Protein AF-A0A8C2Z4E6-F1 (afdb_monomer)

Nearest PDB structures (foldseek):
  3rk6-assembly2_B  TM=8.883E-01  e=1.376E-08  Homo sapiens
  4jhj-assembly1_A  TM=8.583E-01  e=1.567E-08  Danio rerio
  6d7m-assembly1_B  TM=3.482E-01  e=6.338E-01  Mus musculus
  4abn-assembly1_A  TM=2.194E-01  e=2.228E+00  Mus musculus

Structure (mmCIF, N/CA/C/O backbone):
data_AF-A0A8C2Z4E6-F1
#
_entry.id   AF-A0A8C2Z4E6-F1
#
loop_
_atom_site.group_PDB
_atom_site.id
_atom_site.type_symbol
_atom_site.label_atom_id
_atom_site.label_alt_id
_atom_site.label_comp_id
_atom_site.label_asym_id
_atom_site.label_entity_id
_atom_site.label_seq_id
_atom_site.pdbx_PDB_ins_code
_atom_site.Cartn_x
_atom_site.Cartn_y
_atom_site.Cartn_z
_atom_site.occupancy
_atom_site.B_iso_or_equiv
_atom_site.auth_seq_id
_atom_site.auth_comp_id
_atom_site.auth_asym_id
_atom_site.auth_atom_id
_atom_site.pdbx_PDB_model_num
ATOM 1 N N . MET A 1 1 ? -57.942 31.152 -37.840 1.00 36.56 1 MET A N 1
ATOM 2 C CA . MET A 1 1 ? -58.914 30.037 -37.775 1.00 36.56 1 MET A CA 1
ATOM 3 C C . MET A 1 1 ? -58.195 28.853 -37.148 1.00 36.56 1 MET A C 1
ATOM 5 O O . MET A 1 1 ? -57.302 28.307 -37.766 1.00 36.56 1 MET A O 1
ATOM 9 N N . CYS A 1 2 ? -58.279 28.730 -35.826 1.00 33.62 2 CYS A N 1
ATOM 10 C CA . CYS A 1 2 ? -59.222 27.863 -35.100 1.00 33.62 2 CYS A CA 1
ATOM 11 C C . CYS A 1 2 ? -58.630 26.475 -34.810 1.00 33.62 2 CYS A C 1
ATOM 13 O O . CYS A 1 2 ? -58.927 25.505 -35.492 1.00 33.62 2 CYS A O 1
ATOM 15 N N . THR A 1 3 ? -57.850 26.406 -33.731 1.00 35.03 3 THR A N 1
ATOM 16 C CA . THR A 1 3 ? -57.812 25.254 -32.824 1.00 35.03 3 THR A CA 1
ATOM 17 C C . THR A 1 3 ? -58.909 25.446 -31.760 1.00 35.03 3 THR A C 1
ATOM 19 O O . THR A 1 3 ? -59.106 26.556 -31.263 1.00 35.03 3 THR A O 1
ATOM 22 N N . LYS A 1 4 ? -59.668 24.393 -31.436 1.00 37.25 4 LYS A N 1
ATOM 23 C CA . LYS A 1 4 ? -60.640 24.323 -30.322 1.00 37.25 4 LYS A CA 1
ATOM 24 C C . LYS A 1 4 ? -60.628 22.883 -29.785 1.00 37.25 4 LYS A C 1
ATOM 26 O O . LYS A 1 4 ? -60.689 21.967 -30.594 1.00 37.25 4 LYS A O 1
ATOM 31 N N . LEU A 1 5 ? -60.281 22.701 -28.502 1.00 32.47 5 LEU A N 1
ATOM 32 C CA . LEU A 1 5 ? -61.173 22.460 -27.336 1.00 32.47 5 LEU A CA 1
ATOM 33 C C . LEU A 1 5 ? -61.658 20.993 -27.277 1.00 32.47 5 LEU A C 1
ATOM 35 O O . LEU A 1 5 ? -62.014 20.450 -28.308 1.00 32.47 5 LEU A O 1
ATOM 39 N N . ALA A 1 6 ? -61.736 20.284 -26.148 1.00 32.53 6 ALA A N 1
ATOM 40 C CA . ALA A 1 6 ? -61.879 20.625 -24.724 1.00 32.53 6 ALA A CA 1
ATOM 41 C C . ALA A 1 6 ? -61.397 19.401 -23.876 1.00 32.53 6 ALA A C 1
ATOM 43 O O . ALA A 1 6 ? -61.071 18.379 -24.470 1.00 32.53 6 ALA A O 1
ATOM 44 N N . SER A 1 7 ? -61.294 19.366 -22.540 1.00 30.12 7 SER A N 1
ATOM 45 C CA . SER A 1 7 ? -61.980 20.082 -21.447 1.00 30.12 7 SER A CA 1
ATOM 46 C C . SER A 1 7 ? -61.249 19.880 -20.093 1.00 30.12 7 SER A C 1
ATOM 48 O O . SER A 1 7 ? -60.717 18.804 -19.840 1.00 30.12 7 SER A O 1
ATOM 50 N N . GLN A 1 8 ? -61.275 20.919 -19.241 1.00 30.34 8 GLN A N 1
ATOM 51 C CA . GLN A 1 8 ? -60.812 21.030 -17.830 1.00 30.34 8 GLN A CA 1
ATOM 52 C C . GLN A 1 8 ? -61.823 20.396 -16.811 1.00 30.34 8 GLN A C 1
ATOM 54 O O . GLN A 1 8 ? -62.691 19.683 -17.322 1.00 30.34 8 GLN A O 1
ATOM 59 N N . PRO A 1 9 ? -61.887 20.679 -15.462 1.00 42.00 9 PRO A N 1
ATOM 60 C CA . PRO A 1 9 ? -61.134 21.582 -14.528 1.00 42.00 9 PRO A CA 1
ATOM 61 C C . PRO A 1 9 ? -60.808 20.949 -13.128 1.00 42.00 9 PRO A C 1
ATOM 63 O O . PRO A 1 9 ? -61.040 19.766 -12.939 1.00 42.00 9 PRO A O 1
ATOM 66 N N . THR A 1 10 ? -60.216 21.568 -12.086 1.00 30.73 10 THR A N 1
ATOM 67 C CA . THR A 1 10 ? -60.335 22.934 -11.527 1.00 30.73 10 THR A CA 1
ATOM 68 C C . THR A 1 10 ? -59.203 23.227 -10.516 1.00 30.73 10 THR A C 1
ATOM 70 O O . THR A 1 10 ? -58.772 22.346 -9.779 1.00 30.73 10 THR A O 1
ATOM 73 N N . VAL A 1 11 ? -58.765 24.487 -10.490 1.00 28.42 11 VAL A N 1
ATOM 74 C CA . VAL A 1 11 ? -57.811 25.161 -9.576 1.00 28.42 11 VAL A CA 1
ATOM 75 C C . VAL A 1 11 ? -58.514 25.575 -8.273 1.00 28.42 11 VAL A C 1
ATOM 77 O O . VAL A 1 11 ? -59.719 25.733 -8.341 1.00 28.42 11 VAL A O 1
ATOM 80 N N . TRP A 1 12 ? -57.800 25.795 -7.152 1.00 25.66 12 TRP A N 1
ATOM 81 C CA . TRP A 1 12 ? -57.884 27.009 -6.296 1.00 25.66 12 TRP A CA 1
ATOM 82 C C . TRP A 1 12 ? -56.725 27.044 -5.277 1.00 25.66 12 TRP A C 1
ATOM 8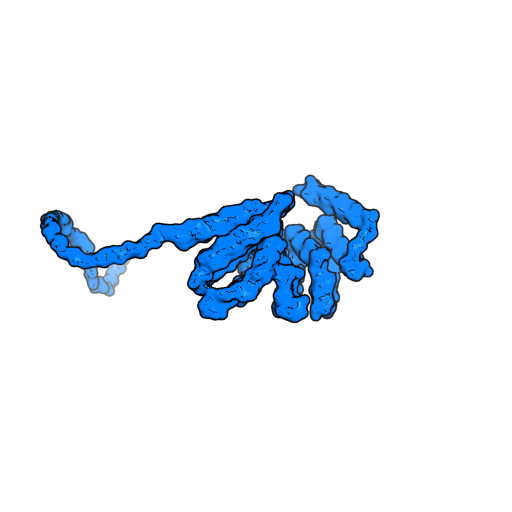4 O O . TRP A 1 12 ? -56.572 26.154 -4.447 1.00 25.66 12 TRP A O 1
ATOM 94 N N . LEU A 1 13 ? -55.916 28.101 -5.360 1.00 30.30 13 LEU A N 1
ATOM 95 C CA . LEU A 1 13 ? -54.947 28.558 -4.359 1.00 30.30 13 LEU A CA 1
ATOM 96 C C . LEU A 1 13 ? -55.399 29.945 -3.877 1.00 30.30 13 LEU A C 1
ATOM 98 O O . LEU A 1 13 ? -56.030 30.666 -4.651 1.00 30.30 13 LEU A O 1
ATOM 102 N N . LEU A 1 14 ? -54.945 30.313 -2.667 1.00 27.33 14 LEU A N 1
ATOM 103 C CA . LEU A 1 14 ? -55.102 31.595 -1.945 1.00 27.33 14 LEU A CA 1
ATOM 104 C C . LEU A 1 14 ? -56.440 31.713 -1.201 1.00 27.33 14 LEU A C 1
ATOM 106 O O . LEU A 1 14 ? -57.483 31.373 -1.735 1.00 27.33 14 LEU A O 1
ATOM 110 N N . SER A 1 15 ? -56.537 32.194 0.034 1.00 27.56 15 SER A N 1
ATOM 111 C CA . SER A 1 15 ? -55.653 32.894 0.981 1.00 27.56 15 SER A CA 1
ATOM 112 C C . SER A 1 15 ? -56.476 33.078 2.266 1.00 27.56 15 SER A C 1
ATOM 114 O O . SER A 1 15 ? -57.689 33.153 2.114 1.00 27.56 15 SER A O 1
ATOM 116 N N . THR A 1 16 ? -55.861 33.264 3.446 1.00 26.98 16 THR A N 1
ATOM 117 C CA . THR A 1 16 ? -56.187 34.365 4.399 1.00 26.98 16 THR A CA 1
ATOM 118 C C . THR A 1 16 ? -55.489 34.200 5.763 1.00 26.98 16 THR A C 1
ATOM 120 O O . THR A 1 16 ? -55.760 33.258 6.495 1.00 26.98 16 THR A O 1
ATOM 123 N N . SER A 1 17 ? -54.590 35.147 6.063 1.00 28.73 17 SER A N 1
ATOM 124 C CA . SER A 1 17 ? -54.465 35.962 7.298 1.00 28.73 17 SER A CA 1
ATOM 125 C C . SER A 1 17 ? -54.762 35.398 8.717 1.00 28.73 17 SER A C 1
ATOM 127 O O . SER A 1 17 ? -55.898 35.076 9.042 1.00 28.73 17 SER A O 1
ATOM 129 N N . LEU A 1 18 ? -53.715 35.465 9.571 1.00 32.25 18 LEU A N 1
ATOM 130 C CA . LEU A 1 18 ? -53.608 35.531 11.065 1.00 32.25 18 LEU A CA 1
ATOM 131 C C . LEU A 1 18 ? -54.576 36.536 11.775 1.00 32.25 18 LEU A C 1
ATOM 133 O O . LEU A 1 18 ? -55.145 37.327 11.019 1.00 32.25 18 LEU A O 1
ATOM 137 N N . PRO A 1 19 ? -54.689 36.695 13.145 1.00 37.28 19 PRO A N 1
ATOM 138 C CA . PRO A 1 19 ? -53.914 36.209 14.346 1.00 37.28 19 PRO A CA 1
ATOM 139 C C . PRO A 1 19 ? -54.831 35.838 15.602 1.00 37.28 19 PRO A C 1
ATOM 141 O O . PRO A 1 19 ? -55.990 35.518 15.366 1.00 37.28 19 PRO A O 1
ATOM 144 N N . PRO A 1 20 ? -54.480 36.001 16.922 1.00 49.62 20 PRO A N 1
ATOM 145 C CA . PRO A 1 20 ? -53.491 35.302 17.795 1.00 49.62 20 PRO A CA 1
ATOM 146 C C . PRO A 1 20 ? -53.990 34.872 19.235 1.00 49.62 20 PRO A C 1
ATOM 148 O O . PRO A 1 20 ? -55.123 35.154 19.608 1.00 49.62 20 PRO A O 1
ATOM 151 N N . LEU A 1 21 ? -53.060 34.338 20.074 1.00 31.83 21 LEU A N 1
ATOM 152 C CA . LEU A 1 21 ? -53.040 34.195 21.573 1.00 31.83 21 LEU A CA 1
ATOM 153 C C . LEU A 1 21 ? -53.958 33.093 22.189 1.00 31.83 21 LEU A C 1
ATOM 155 O O . LEU A 1 21 ? -55.061 32.893 21.720 1.00 31.83 21 LEU A O 1
ATOM 159 N N . THR A 1 22 ? -53.653 32.309 23.244 1.00 30.08 22 THR A N 1
ATOM 160 C CA . THR A 1 22 ? -52.682 32.351 24.364 1.00 30.08 22 THR A CA 1
ATOM 161 C C . THR A 1 22 ? -52.566 30.950 25.029 1.00 30.08 22 THR A C 1
ATOM 163 O O . THR A 1 22 ? -53.455 30.119 24.882 1.00 30.08 22 THR A O 1
ATOM 166 N N . ARG A 1 23 ? -51.477 30.731 25.786 1.00 35.84 23 ARG A N 1
ATOM 167 C CA . ARG A 1 23 ? -51.053 29.549 26.586 1.00 35.84 23 ARG A CA 1
ATOM 168 C C . ARG A 1 23 ? -52.117 28.823 27.434 1.00 35.84 23 ARG A C 1
ATOM 170 O O . ARG A 1 23 ? -52.877 29.498 28.110 1.00 35.84 23 ARG A O 1
ATOM 177 N N . TYR A 1 24 ? -51.923 27.507 27.624 1.00 28.67 24 TYR A N 1
ATOM 178 C CA . TYR A 1 24 ? -51.878 26.855 28.951 1.00 28.67 24 TYR A CA 1
ATOM 179 C C . TYR A 1 24 ? -50.853 25.700 28.960 1.00 28.67 24 TYR A C 1
ATOM 181 O O . TYR A 1 24 ? -50.877 24.831 28.097 1.00 28.67 24 TYR A O 1
ATOM 189 N N . HIS A 1 25 ? -49.938 25.733 29.935 1.00 38.06 25 HIS A N 1
ATOM 190 C CA . HIS A 1 25 ? -49.006 24.656 30.285 1.00 38.06 25 HIS A CA 1
ATOM 191 C C . HIS A 1 25 ? -49.702 23.636 31.199 1.00 38.06 25 HIS A C 1
ATOM 193 O O . HIS A 1 25 ? -50.359 24.049 32.156 1.00 38.06 25 HIS A O 1
ATOM 199 N N . HIS A 1 26 ? -49.437 22.345 31.004 1.00 28.56 26 HIS A N 1
ATOM 200 C CA . HIS A 1 26 ? -49.260 21.379 32.094 1.00 28.56 26 HIS A CA 1
ATOM 201 C C . HIS A 1 26 ? -48.142 20.418 31.690 1.00 28.56 26 HIS A C 1
ATOM 203 O O . HIS A 1 26 ? -48.086 19.982 30.543 1.00 28.56 26 HIS A O 1
ATOM 209 N N . GLY A 1 27 ? -47.182 20.248 32.596 1.00 37.09 27 GLY A N 1
ATOM 210 C CA . GLY A 1 27 ? -45.917 19.581 32.336 1.00 37.09 27 GLY A CA 1
ATOM 211 C C . GLY A 1 27 ? -45.994 18.070 32.478 1.00 37.09 27 GLY A C 1
ATOM 212 O O . GLY A 1 27 ? -46.777 17.558 33.268 1.00 37.09 27 GLY A O 1
ATOM 213 N N . GLU A 1 28 ? -45.103 17.410 31.755 1.00 29.36 28 GLU A N 1
ATOM 214 C CA . GLU A 1 28 ? -44.544 16.109 32.093 1.00 29.36 28 GLU A CA 1
ATOM 215 C C . GLU A 1 28 ? -43.122 16.063 31.521 1.00 29.36 28 GLU A C 1
ATOM 217 O O . GLU A 1 28 ? -42.779 16.785 30.582 1.00 29.36 28 GLU A O 1
ATOM 222 N N . GLU A 1 29 ? -42.271 15.334 32.221 1.00 32.09 29 GLU A N 1
ATOM 223 C CA . GLU A 1 29 ? -40.831 15.514 32.346 1.00 32.09 29 GLU A CA 1
ATOM 224 C C . GLU A 1 29 ? -40.062 15.417 31.021 1.00 32.09 29 GLU A C 1
ATOM 226 O O . GLU A 1 29 ? -40.133 14.433 30.289 1.00 32.09 29 GLU A O 1
ATOM 231 N N . ALA A 1 30 ? -39.258 16.445 30.738 1.00 30.78 30 ALA A N 1
ATOM 232 C CA . ALA A 1 30 ? -38.247 16.385 29.696 1.00 30.78 30 ALA A CA 1
ATOM 233 C C . ALA A 1 30 ? -37.101 15.481 30.169 1.00 30.78 30 ALA A C 1
ATOM 235 O O . ALA A 1 30 ? -36.281 15.888 30.997 1.00 30.78 30 ALA A O 1
ATOM 236 N N . LEU A 1 31 ? -37.020 14.271 29.614 1.00 35.88 31 LEU A N 1
ATOM 237 C CA . LEU A 1 31 ? -35.768 13.529 29.578 1.00 35.88 31 LEU A CA 1
ATOM 238 C C . LEU A 1 31 ? -34.826 14.305 28.646 1.00 35.88 31 LEU A C 1
ATOM 240 O O . LEU A 1 31 ? -34.945 14.258 27.423 1.00 35.88 31 LEU A O 1
ATOM 244 N N . VAL A 1 32 ? -33.944 15.109 29.234 1.00 38.78 32 VAL A N 1
ATOM 245 C CA . VAL A 1 32 ? -32.851 15.756 28.511 1.00 38.78 32 VAL A CA 1
ATOM 246 C C . VAL A 1 32 ? -31.845 14.661 28.165 1.00 38.78 32 VAL A C 1
ATOM 248 O O . VAL A 1 32 ? -30.975 14.338 28.971 1.00 38.78 32 VAL A O 1
ATOM 251 N N . GLU A 1 33 ? -31.957 14.067 26.979 1.00 40.28 33 GLU A N 1
ATOM 252 C CA . GLU A 1 33 ? -30.793 13.433 26.362 1.00 40.28 33 GLU A CA 1
ATOM 253 C C . GLU A 1 33 ? -29.779 14.541 26.086 1.00 40.28 33 GLU A C 1
ATOM 255 O O . GLU A 1 33 ? -30.045 15.469 25.323 1.00 40.28 33 GLU A O 1
ATOM 260 N N . ALA A 1 34 ? -28.640 14.491 26.775 1.00 35.66 34 ALA A 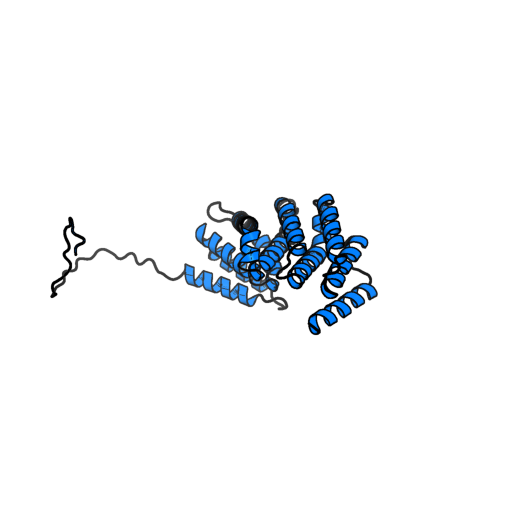N 1
ATOM 261 C CA . ALA A 1 34 ? -27.559 15.440 26.584 1.00 35.66 34 ALA A CA 1
ATOM 262 C C . ALA A 1 34 ? -26.980 15.279 25.163 1.00 35.66 34 ALA A C 1
ATOM 264 O O . ALA A 1 34 ? -26.344 14.259 24.883 1.00 35.66 34 ALA A O 1
ATOM 265 N N . PRO A 1 35 ? -27.123 16.268 24.264 1.00 43.75 35 PRO A N 1
ATOM 266 C CA . PRO A 1 35 ? -26.439 16.237 22.987 1.00 43.75 35 PRO A CA 1
ATOM 267 C C . PRO A 1 35 ? -25.024 16.768 23.232 1.00 43.75 35 PRO A C 1
ATOM 269 O O . PRO A 1 35 ? -24.840 17.965 23.451 1.00 43.75 35 PRO A O 1
ATOM 272 N N . GLY A 1 36 ? -24.006 15.903 23.262 1.00 51.28 36 GLY A N 1
ATOM 273 C CA . GLY A 1 36 ? -22.638 16.429 23.340 1.00 51.28 36 GLY A CA 1
ATOM 274 C C . GLY A 1 36 ? -21.487 15.456 23.548 1.00 51.28 36 GLY A C 1
ATOM 275 O O . GLY A 1 36 ? -20.392 15.763 23.097 1.00 51.28 36 GLY A O 1
ATOM 276 N N . SER A 1 37 ? -21.683 14.293 24.177 1.00 56.50 37 SER A N 1
ATOM 277 C CA . SER A 1 37 ? -20.524 13.453 24.544 1.00 56.50 37 SER A CA 1
ATOM 278 C C . SER A 1 37 ? -19.930 12.676 23.362 1.00 56.50 37 SER A C 1
ATOM 280 O O . SER A 1 37 ? -18.711 12.618 23.224 1.00 56.50 37 SER A O 1
ATOM 282 N N . GLY A 1 38 ? -20.772 12.097 22.496 1.00 58.97 38 GLY A N 1
ATOM 283 C CA . GLY A 1 38 ? -20.312 11.285 21.358 1.00 58.97 38 GLY A CA 1
ATOM 284 C C . GLY A 1 38 ? -19.604 12.104 20.273 1.00 58.97 38 GLY A C 1
ATOM 285 O O . GLY A 1 38 ? -18.526 11.729 19.822 1.00 58.97 38 GLY A O 1
ATOM 286 N N . SER A 1 39 ? -20.161 13.271 19.918 1.00 67.69 39 SER A N 1
ATOM 287 C CA . SER A 1 39 ? -19.566 14.174 18.917 1.00 67.69 39 SER A CA 1
ATOM 288 C C . SER A 1 39 ? -18.191 14.683 19.353 1.00 67.69 39 SER A C 1
ATOM 290 O O . SER A 1 39 ? -17.246 14.624 18.578 1.00 67.69 39 SER A O 1
ATOM 292 N N . GLN A 1 40 ? -18.050 15.101 20.618 1.00 78.38 40 GLN A N 1
ATOM 293 C CA . GLN A 1 40 ? -16.783 15.623 21.141 1.00 78.38 40 GLN A CA 1
ATOM 294 C C . GLN A 1 40 ? -15.671 14.568 21.176 1.00 78.38 40 GLN A C 1
ATOM 296 O O . GLN A 1 40 ? -14.501 14.907 21.023 1.00 78.38 40 GLN A O 1
ATOM 301 N N . SER A 1 41 ? -16.015 13.298 21.398 1.00 83.75 41 SER A N 1
ATOM 302 C CA . SER A 1 41 ? -15.035 12.210 21.417 1.00 83.75 41 SER A CA 1
ATOM 303 C C . SER A 1 41 ? -14.562 11.848 20.003 1.00 83.75 41 SER A C 1
ATOM 305 O O . SER A 1 41 ? -13.366 11.678 19.774 1.00 83.75 41 SER A O 1
ATOM 307 N N . MET A 1 42 ? -15.465 11.853 19.018 1.00 88.31 42 MET A N 1
ATOM 308 C CA . MET A 1 42 ? -15.085 11.677 17.613 1.00 88.31 42 MET A CA 1
ATOM 309 C C . MET A 1 42 ? -14.198 12.819 17.097 1.00 88.31 42 MET A C 1
ATOM 311 O O . MET A 1 42 ? -13.219 12.549 16.400 1.00 88.31 42 MET A O 1
ATOM 315 N N . ASP A 1 43 ? -14.473 14.066 17.489 1.00 88.69 43 ASP A N 1
ATOM 316 C CA . ASP A 1 43 ? -13.621 15.215 17.150 1.00 88.69 43 ASP A CA 1
ATOM 317 C C . ASP A 1 43 ? -12.196 15.037 17.709 1.00 88.69 43 ASP A C 1
ATOM 319 O O . ASP A 1 43 ? -11.210 15.221 16.994 1.00 88.69 43 ASP A O 1
ATOM 323 N N . ARG A 1 44 ? -12.068 14.558 18.957 1.00 89.88 44 ARG A N 1
ATOM 324 C CA . ARG A 1 44 ? -10.762 14.239 19.562 1.00 89.88 44 ARG A CA 1
ATOM 325 C C . AR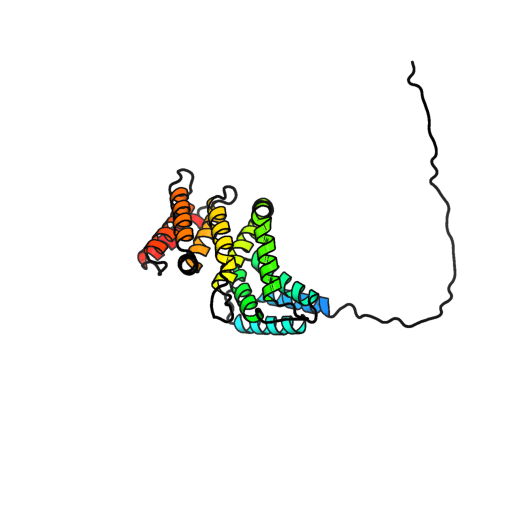G A 1 44 ? -10.009 13.153 18.804 1.00 89.88 44 ARG A C 1
ATOM 327 O O . ARG A 1 44 ? -8.795 13.258 18.644 1.00 89.88 44 ARG A O 1
ATOM 334 N N . LEU A 1 45 ? -10.699 12.114 18.334 1.00 90.94 45 LEU A N 1
ATOM 335 C CA . LEU A 1 45 ? -10.076 11.057 17.535 1.00 90.94 45 LEU A CA 1
ATOM 336 C C . LEU A 1 45 ? -9.518 11.606 16.221 1.00 90.94 45 LEU A C 1
ATOM 338 O O . LEU A 1 45 ? -8.400 11.258 15.839 1.00 90.94 45 LEU A O 1
ATOM 342 N N . VAL A 1 46 ? -10.256 12.495 15.554 1.00 90.44 46 VAL A N 1
ATOM 343 C CA . VAL A 1 46 ? -9.791 13.177 14.339 1.00 90.44 46 VAL A CA 1
ATOM 344 C C . VAL A 1 46 ? -8.556 14.033 14.630 1.00 90.44 46 VAL A C 1
ATOM 346 O O . VAL A 1 46 ? -7.571 13.958 13.891 1.00 90.44 46 VAL A O 1
ATOM 349 N N . ASP A 1 47 ? -8.559 14.792 15.724 1.00 89.75 47 ASP A N 1
ATOM 350 C CA . ASP A 1 47 ? -7.418 15.618 16.132 1.00 89.75 47 ASP A CA 1
ATOM 351 C C . ASP A 1 47 ? -6.169 14.775 16.422 1.00 89.75 47 ASP A C 1
ATOM 353 O O . ASP A 1 47 ? -5.068 15.095 15.960 1.00 89.75 47 ASP A O 1
ATOM 357 N N . LEU A 1 48 ? -6.337 13.651 17.125 1.00 89.94 48 LEU A N 1
ATOM 358 C CA . LEU A 1 48 ? -5.256 12.707 17.393 1.00 89.94 48 LEU A CA 1
ATOM 359 C C . LEU A 1 48 ? -4.684 12.135 16.090 1.00 89.94 48 LEU A C 1
ATOM 361 O O . LEU A 1 48 ? -3.462 12.141 15.925 1.00 89.94 48 LEU A O 1
ATOM 365 N N . LEU A 1 49 ? -5.532 11.723 15.138 1.00 88.38 49 LEU A N 1
ATOM 366 C CA . LEU A 1 49 ? -5.094 11.244 13.818 1.00 88.38 49 LEU A CA 1
ATOM 367 C C . LEU A 1 49 ? -4.305 12.310 13.054 1.00 88.38 49 LEU A C 1
ATOM 369 O O . LEU A 1 49 ? -3.237 12.020 12.516 1.00 88.38 49 LEU A O 1
ATOM 373 N N . ASN A 1 50 ? -4.782 13.554 13.050 1.00 87.31 50 ASN A N 1
ATOM 374 C CA . ASN A 1 50 ? -4.107 14.661 12.373 1.00 87.31 50 ASN A CA 1
ATOM 375 C C . ASN A 1 50 ? -2.755 15.016 13.011 1.00 87.31 50 ASN A C 1
ATOM 377 O O . ASN A 1 50 ? -1.856 15.501 12.321 1.00 87.31 50 ASN A O 1
ATOM 381 N N . SER A 1 51 ? -2.579 14.740 14.305 1.00 85.56 51 SER A N 1
ATOM 382 C CA . SER A 1 51 ? -1.314 14.963 15.012 1.00 85.56 51 SER A CA 1
ATOM 383 C C . SER A 1 51 ? -0.233 13.908 14.718 1.00 85.56 51 SER A C 1
ATOM 385 O O . SER A 1 51 ? 0.947 14.157 14.972 1.00 85.56 51 SER A O 1
ATOM 387 N N . MET A 1 52 ? -0.597 12.741 14.170 1.00 82.19 52 MET A N 1
ATOM 388 C CA . MET A 1 52 ? 0.290 11.577 13.984 1.00 82.19 52 MET A CA 1
ATOM 389 C C . MET A 1 52 ? 1.146 11.617 12.703 1.00 82.19 52 MET A C 1
ATOM 391 O O . MET A 1 52 ? 1.463 10.577 12.124 1.00 82.19 52 MET A O 1
ATOM 395 N N . ARG A 1 53 ? 1.552 12.802 12.234 1.00 69.75 53 ARG A N 1
ATOM 396 C CA . ARG A 1 53 ? 2.323 12.915 10.985 1.00 69.75 53 ARG A CA 1
ATOM 397 C C . ARG A 1 53 ? 3.705 12.253 11.103 1.00 69.75 53 ARG A C 1
ATOM 399 O O . ARG A 1 53 ? 4.438 12.470 12.068 1.00 69.75 53 ARG A O 1
ATOM 406 N N . SER A 1 54 ? 4.046 11.457 10.094 1.00 59.00 54 SER A N 1
ATOM 407 C CA . SER A 1 54 ? 5.241 10.614 9.992 1.00 59.00 54 SER A CA 1
ATOM 408 C C . SER A 1 54 ? 6.524 11.429 10.223 1.00 59.00 54 SER A C 1
ATOM 410 O O . SER A 1 54 ? 6.732 12.432 9.543 1.00 59.00 54 SER A O 1
ATOM 412 N N . ASN A 1 55 ? 7.366 10.979 11.170 1.00 53.34 55 ASN A N 1
ATOM 413 C CA . ASN A 1 55 ? 8.669 11.527 11.625 1.00 53.34 55 ASN A CA 1
ATOM 414 C C . ASN A 1 55 ? 8.712 12.219 13.005 1.00 53.34 55 ASN A C 1
ATOM 416 O O . ASN A 1 55 ? 9.739 12.808 13.349 1.00 53.34 55 ASN A O 1
ATOM 420 N N . SER A 1 56 ? 7.676 12.120 13.844 1.00 57.84 56 SER A N 1
ATOM 421 C CA . SER A 1 56 ? 7.770 12.580 15.238 1.00 57.84 56 SER A CA 1
ATOM 422 C C . SER A 1 56 ? 8.370 11.498 16.155 1.00 57.84 56 SER A C 1
ATOM 424 O O . SER A 1 56 ? 7.979 10.328 16.136 1.00 57.84 56 SER A O 1
ATOM 426 N N . SER A 1 57 ? 9.326 11.871 17.009 1.00 61.38 57 SER A N 1
ATOM 427 C CA . SER A 1 57 ? 9.723 11.054 18.161 1.00 61.38 57 SER A CA 1
ATOM 428 C C . SER A 1 57 ? 8.553 11.024 19.154 1.00 61.38 57 SER A C 1
ATOM 430 O O . SER A 1 57 ? 8.458 11.884 20.026 1.00 61.38 57 SER A O 1
ATOM 432 N N . GLY A 1 58 ? 7.605 10.105 18.962 1.00 75.50 58 GLY A N 1
ATOM 433 C CA . GLY A 1 58 ? 6.374 10.059 19.760 1.00 75.50 58 GLY A CA 1
ATOM 434 C C . GLY A 1 58 ? 5.198 9.294 19.152 1.00 75.50 58 GLY A C 1
ATOM 435 O O . GLY A 1 58 ? 4.210 9.099 19.855 1.00 75.50 58 GLY A O 1
ATOM 436 N N . VAL A 1 59 ? 5.298 8.819 17.903 1.00 77.50 59 VAL A N 1
ATOM 437 C CA . VAL A 1 59 ? 4.193 8.117 17.220 1.00 77.50 59 VAL A CA 1
ATOM 438 C C . VAL A 1 59 ? 3.625 6.960 18.051 1.00 77.50 59 VAL A C 1
ATOM 440 O O . VAL A 1 59 ? 2.413 6.862 18.176 1.00 77.50 59 VAL A O 1
ATOM 443 N N . GLU A 1 60 ? 4.449 6.130 18.702 1.00 82.44 60 GLU A N 1
ATOM 444 C CA . GLU A 1 60 ? 3.937 5.027 19.541 1.00 82.44 60 GLU A CA 1
ATOM 445 C C . GLU A 1 60 ? 3.080 5.501 20.724 1.00 82.44 60 GLU A C 1
ATOM 447 O O . GLU A 1 60 ? 2.074 4.870 21.048 1.00 82.44 60 GLU A O 1
ATOM 452 N N . GLN A 1 61 ? 3.432 6.633 21.339 1.00 85.81 61 GLN A N 1
ATOM 453 C CA . GLN A 1 61 ? 2.633 7.213 22.417 1.00 85.81 61 GLN A CA 1
ATOM 454 C C . GLN A 1 61 ? 1.317 7.782 21.876 1.00 85.81 61 GLN A C 1
ATOM 456 O O . GLN A 1 61 ? 0.271 7.575 22.483 1.00 85.81 61 GLN A O 1
ATOM 461 N N . GLN A 1 62 ? 1.352 8.453 20.720 1.00 86.81 62 GLN A N 1
ATOM 462 C CA . GLN A 1 62 ? 0.147 8.967 20.062 1.00 86.81 62 GLN A CA 1
ATOM 463 C C . GLN A 1 62 ? -0.792 7.829 19.636 1.00 86.81 62 GLN A C 1
ATOM 465 O O . GLN A 1 62 ? -2.001 7.933 19.831 1.00 86.81 62 GLN A O 1
ATOM 470 N N . LEU A 1 63 ? -0.239 6.716 19.136 1.00 86.38 63 LEU A N 1
ATOM 471 C CA . LEU A 1 63 ? -0.986 5.496 18.825 1.00 86.38 63 LEU A CA 1
ATOM 472 C C . LEU A 1 63 ? -1.671 4.939 20.077 1.00 86.38 63 LEU A C 1
ATOM 474 O O . LEU A 1 63 ? -2.847 4.596 20.020 1.00 86.38 63 LEU A O 1
ATOM 478 N N . ALA A 1 64 ? -0.956 4.856 21.203 1.00 89.25 64 ALA A N 1
ATOM 479 C CA . ALA A 1 64 ? -1.523 4.389 22.468 1.00 89.25 64 ALA A CA 1
ATOM 480 C C . ALA A 1 64 ? -2.684 5.277 22.935 1.00 89.25 64 ALA A C 1
ATOM 482 O O . ALA A 1 64 ? -3.759 4.763 23.232 1.00 89.25 64 ALA A O 1
ATOM 483 N N . THR A 1 65 ? -2.496 6.599 22.917 1.00 91.12 65 THR A N 1
ATOM 484 C CA . THR A 1 65 ? -3.537 7.565 23.293 1.00 91.12 65 THR A CA 1
ATOM 485 C C . THR A 1 65 ? -4.754 7.491 22.371 1.00 91.12 65 THR A C 1
ATOM 487 O O . THR A 1 65 ? -5.882 7.505 22.853 1.00 91.12 65 THR A O 1
ATOM 490 N N . PHE A 1 66 ? -4.550 7.363 21.057 1.00 91.62 66 PHE A N 1
ATOM 491 C CA . PHE A 1 66 ? -5.652 7.180 20.113 1.00 91.62 66 PHE A CA 1
ATOM 492 C C . PHE A 1 66 ? -6.430 5.891 20.388 1.00 91.62 66 PHE A C 1
ATOM 494 O O . PHE A 1 66 ? -7.655 5.916 20.398 1.00 91.62 66 PHE A O 1
ATOM 501 N N . MET A 1 67 ? -5.740 4.770 20.618 1.00 92.00 67 MET A N 1
ATOM 502 C CA . MET A 1 67 ? -6.403 3.494 20.896 1.00 92.00 67 MET A CA 1
ATOM 503 C C . MET A 1 67 ? -7.224 3.542 22.183 1.00 92.00 67 MET A C 1
ATOM 505 O O . MET A 1 67 ? -8.330 3.013 22.201 1.00 92.00 67 MET A O 1
ATOM 509 N N . GLU A 1 68 ? -6.701 4.170 23.236 1.00 92.12 68 GLU A N 1
ATOM 510 C CA . GLU A 1 68 ? -7.415 4.326 24.504 1.00 92.12 68 GLU A CA 1
ATOM 511 C C . GLU A 1 68 ? -8.694 5.153 24.325 1.00 92.12 68 GLU A C 1
ATOM 513 O O . GLU A 1 68 ? -9.770 4.689 24.706 1.00 92.12 68 GLU A O 1
ATOM 518 N N . GLU A 1 69 ? -8.605 6.321 23.675 1.00 92.56 69 GLU A N 1
ATOM 519 C CA . GLU A 1 69 ? -9.787 7.135 23.358 1.00 92.56 69 GLU A CA 1
ATOM 520 C C . GLU A 1 69 ? -10.767 6.325 22.498 1.00 92.56 69 GLU A C 1
ATOM 522 O O . GLU A 1 69 ? -11.925 6.193 22.870 1.00 92.56 69 GLU A O 1
ATOM 527 N N . ALA A 1 70 ? -10.302 5.677 21.424 1.00 91.25 70 ALA A N 1
ATOM 528 C CA . ALA A 1 70 ? -11.151 4.914 20.509 1.00 91.25 70 ALA A CA 1
ATOM 529 C C . ALA A 1 70 ? -11.901 3.770 21.207 1.00 91.25 70 ALA A C 1
ATOM 531 O O . ALA A 1 70 ? -13.069 3.519 20.910 1.00 91.25 70 ALA A O 1
ATOM 532 N N . GLN A 1 71 ? -11.244 3.083 22.143 1.00 91.88 71 GLN A N 1
ATOM 533 C CA . GLN A 1 71 ? -11.855 2.027 22.950 1.00 91.88 71 GLN A CA 1
ATOM 534 C C . GLN A 1 71 ? -12.866 2.578 23.960 1.00 91.88 71 GLN A C 1
ATOM 536 O O . GLN A 1 71 ? -13.865 1.915 24.228 1.00 91.88 71 GLN A O 1
ATOM 541 N N . CYS A 1 72 ? -12.642 3.781 24.495 1.00 90.38 72 CYS A N 1
ATOM 542 C CA . CYS A 1 72 ? -13.590 4.451 25.385 1.00 90.38 72 CYS A CA 1
ATOM 543 C C . CYS A 1 72 ? -14.819 4.985 24.632 1.00 90.38 72 CYS A C 1
ATOM 545 O O . CYS A 1 72 ? -15.926 4.941 25.167 1.00 90.38 72 CYS A O 1
ATOM 547 N N . SER A 1 73 ? -14.644 5.472 23.400 1.00 89.75 73 SER A N 1
ATOM 548 C CA . SER A 1 73 ? -15.728 6.014 22.567 1.00 89.75 73 SER A CA 1
ATOM 549 C C . SER A 1 73 ? -16.625 4.927 21.977 1.00 89.75 73 SER A C 1
ATOM 551 O O . SER A 1 73 ? -17.834 5.125 21.843 1.00 89.75 73 SER A O 1
ATOM 553 N N . ALA A 1 74 ? -16.041 3.788 21.592 1.00 92.06 74 ALA A N 1
ATOM 554 C CA . ALA A 1 74 ? -16.728 2.700 20.903 1.00 92.06 74 ALA A CA 1
ATOM 555 C C . ALA A 1 74 ? -17.564 1.853 21.878 1.00 92.06 74 ALA A C 1
ATOM 557 O O . ALA A 1 74 ? -17.172 0.767 22.300 1.00 92.06 74 ALA A O 1
ATOM 558 N N . THR A 1 75 ? -18.735 2.371 22.238 1.00 91.88 75 THR A N 1
ATOM 559 C CA . THR A 1 75 ? -19.676 1.745 23.185 1.00 91.88 75 THR A CA 1
ATOM 560 C C . THR A 1 75 ? -20.821 0.993 22.502 1.00 91.88 75 THR A C 1
ATOM 562 O O . THR A 1 75 ? -21.532 0.243 23.162 1.00 91.88 75 THR A O 1
ATOM 565 N N . SER A 1 76 ? -20.964 1.149 21.184 1.00 94.75 76 SER A N 1
ATOM 566 C CA . SER A 1 76 ? -21.948 0.479 20.328 1.00 94.75 76 SER A CA 1
ATOM 567 C C . SER A 1 76 ? -21.330 0.058 18.991 1.00 94.75 76 SER A C 1
ATOM 569 O O . SER A 1 76 ? -20.258 0.542 18.611 1.00 94.75 76 SER A O 1
ATOM 571 N N . GLU A 1 77 ? -22.014 -0.801 18.233 1.00 95.06 77 GLU A N 1
ATOM 572 C CA . GLU A 1 77 ? -21.604 -1.115 16.855 1.00 95.06 77 GLU A CA 1
ATOM 573 C C . GLU A 1 77 ? -21.477 0.143 15.976 1.00 95.06 77 GLU A C 1
ATOM 575 O O . GLU A 1 77 ? -20.522 0.270 15.208 1.00 95.06 77 GLU A O 1
ATOM 580 N N . GLU A 1 78 ? -22.402 1.097 16.113 1.00 95.00 78 GLU A N 1
ATOM 581 C CA . GLU A 1 78 ? -22.398 2.340 15.335 1.00 95.00 78 GLU A CA 1
ATOM 582 C C . GLU A 1 78 ? -21.154 3.188 15.621 1.00 95.00 78 GLU A C 1
ATOM 584 O O . GLU A 1 78 ? -20.469 3.627 14.696 1.00 95.00 78 GLU A O 1
ATOM 589 N N . THR A 1 79 ? -20.821 3.387 16.898 1.00 95.00 79 THR A N 1
ATOM 590 C CA . THR A 1 79 ? -19.641 4.172 17.290 1.00 95.00 79 THR A CA 1
ATOM 591 C C . THR A 1 79 ? -18.345 3.466 16.897 1.00 95.00 79 THR A C 1
ATOM 593 O O . THR A 1 79 ? -17.417 4.113 16.415 1.00 95.00 79 THR A O 1
ATOM 596 N N . LEU A 1 80 ? -18.289 2.131 16.976 1.00 96.50 80 LEU A N 1
ATOM 597 C CA . LEU A 1 80 ? -17.165 1.359 16.444 1.00 96.50 80 LEU A CA 1
ATOM 598 C C . LEU A 1 80 ? -17.015 1.540 14.922 1.00 96.50 80 LEU A C 1
ATOM 600 O O . LEU A 1 80 ? -15.901 1.724 14.429 1.00 96.50 80 LEU A O 1
ATOM 604 N N . ALA A 1 81 ? -18.120 1.520 14.174 1.00 96.62 81 ALA A N 1
ATOM 605 C CA . ALA A 1 81 ? -18.110 1.764 12.734 1.00 96.62 81 ALA A CA 1
ATOM 606 C C . ALA A 1 81 ? -17.649 3.187 12.390 1.00 96.62 81 ALA A C 1
ATOM 608 O O . ALA A 1 81 ? -16.901 3.360 11.427 1.00 96.62 81 ALA A O 1
ATOM 609 N N . GLN A 1 82 ? -18.021 4.188 13.192 1.00 96.12 82 GLN A N 1
ATOM 610 C CA . GLN A 1 82 ? -17.526 5.559 13.049 1.00 96.12 82 GLN A CA 1
ATOM 611 C C . GLN A 1 82 ? -16.012 5.639 13.275 1.00 96.12 82 GLN A C 1
ATOM 613 O O . GLN A 1 82 ? -15.313 6.220 12.449 1.00 96.12 82 GLN A O 1
ATOM 618 N N . VAL A 1 83 ? -15.478 5.002 14.324 1.00 96.12 83 VAL A N 1
ATOM 619 C CA . VAL A 1 83 ? -14.025 4.939 14.582 1.00 96.12 83 VAL A CA 1
ATOM 620 C C . VAL A 1 83 ? -13.277 4.325 13.396 1.00 96.12 83 VAL A C 1
ATOM 622 O O . VAL A 1 83 ? -12.320 4.917 12.892 1.00 96.12 83 VAL A O 1
ATOM 625 N N . VAL A 1 84 ? -13.723 3.156 12.921 1.00 97.75 84 VAL A N 1
ATOM 626 C CA . VAL A 1 84 ? -13.127 2.476 11.757 1.00 97.75 84 VAL A CA 1
ATOM 627 C C . VAL A 1 84 ? -13.205 3.376 10.523 1.00 97.75 84 VAL A C 1
ATOM 629 O O . VAL A 1 84 ? -12.214 3.530 9.810 1.00 97.75 84 VAL A O 1
ATOM 632 N N . GLY A 1 85 ? -14.359 4.010 10.304 1.00 97.31 85 GLY A N 1
ATOM 633 C CA . GLY A 1 85 ? -14.600 4.932 9.201 1.00 97.31 85 GLY A CA 1
ATOM 634 C C . GLY A 1 85 ? -13.656 6.130 9.206 1.00 97.31 85 GLY A C 1
ATOM 635 O O . GLY A 1 85 ? -13.122 6.479 8.157 1.00 97.31 85 GLY A O 1
ATOM 636 N N . THR A 1 86 ? -13.387 6.716 10.372 1.00 96.25 86 THR A N 1
ATOM 637 C CA . THR A 1 86 ? -12.467 7.852 10.512 1.00 96.25 86 THR A CA 1
ATOM 638 C C . THR A 1 86 ? -11.024 7.457 10.199 1.00 96.25 86 THR A C 1
ATOM 640 O O . THR A 1 86 ? -10.348 8.160 9.446 1.00 96.25 86 THR A O 1
ATOM 643 N N . ILE A 1 87 ? -10.554 6.314 10.716 1.00 96.56 87 ILE A N 1
ATOM 644 C CA . ILE A 1 87 ? -9.208 5.794 10.411 1.00 96.56 87 ILE A CA 1
ATOM 645 C C . ILE A 1 87 ? -9.085 5.531 8.909 1.00 96.56 87 ILE A C 1
ATOM 647 O O . ILE A 1 87 ? -8.131 5.986 8.279 1.00 96.56 87 ILE A O 1
ATOM 651 N N . TYR A 1 88 ? -10.073 4.841 8.334 1.00 98.31 88 TYR A N 1
ATOM 652 C CA . TYR A 1 88 ? -10.104 4.499 6.917 1.00 98.31 88 TYR A CA 1
ATOM 653 C C . TYR A 1 88 ? -10.096 5.751 6.036 1.00 98.31 88 TYR A C 1
ATOM 655 O O . TYR A 1 88 ? -9.254 5.875 5.152 1.00 98.31 88 TYR A O 1
ATOM 663 N N . ALA A 1 89 ? -10.993 6.707 6.300 1.00 96.94 89 ALA A N 1
ATOM 664 C CA . ALA A 1 89 ? -11.104 7.943 5.532 1.00 96.94 89 ALA A CA 1
ATOM 665 C C . ALA A 1 89 ? -9.795 8.738 5.547 1.00 96.94 89 ALA A C 1
ATOM 667 O O . ALA A 1 89 ? -9.384 9.271 4.514 1.00 96.94 89 ALA A O 1
ATOM 668 N N . LYS A 1 90 ? -9.104 8.783 6.692 1.00 95.56 90 LYS A N 1
ATOM 669 C CA . LYS A 1 90 ? -7.795 9.430 6.792 1.00 95.56 90 LYS A CA 1
ATOM 670 C C . LYS A 1 90 ? -6.716 8.664 6.022 1.00 95.56 90 LYS A C 1
ATOM 672 O O . LYS A 1 90 ? -5.921 9.292 5.334 1.00 95.56 90 LYS A O 1
ATOM 677 N N . ALA A 1 91 ? -6.701 7.335 6.101 1.00 97.00 91 ALA A N 1
ATOM 678 C CA . ALA A 1 91 ? -5.716 6.501 5.415 1.00 97.00 91 ALA A CA 1
ATOM 679 C C . ALA A 1 91 ? -5.806 6.608 3.885 1.00 97.00 91 ALA A C 1
ATOM 681 O O . ALA A 1 91 ? -4.781 6.749 3.225 1.00 97.00 91 ALA A O 1
ATOM 682 N N . VAL A 1 92 ? -7.021 6.605 3.326 1.00 97.31 92 VAL A N 1
ATOM 683 C CA . VAL A 1 92 ? -7.218 6.686 1.866 1.00 97.31 92 VAL A CA 1
ATOM 684 C C . VAL A 1 92 ? -7.111 8.107 1.305 1.00 97.31 92 VAL A C 1
ATOM 686 O O . VAL A 1 92 ? -6.985 8.269 0.099 1.00 97.31 92 VAL A O 1
ATOM 689 N N . SER A 1 93 ? -7.157 9.140 2.151 1.00 95.25 93 SER A N 1
ATOM 690 C CA . SER A 1 93 ? -6.950 10.540 1.736 1.00 95.25 93 SER A CA 1
ATOM 691 C C . SER A 1 93 ? -5.522 11.045 1.964 1.00 95.25 93 SER A C 1
ATOM 693 O O . SER A 1 93 ? -5.136 12.069 1.408 1.00 95.25 93 SER A O 1
ATOM 695 N N . ASP A 1 94 ? -4.726 10.348 2.778 1.00 94.25 94 ASP A N 1
ATOM 696 C CA . ASP A 1 94 ? -3.347 10.706 3.098 1.00 94.25 94 ASP A CA 1
ATOM 697 C C . ASP A 1 94 ? -2.456 9.462 3.051 1.00 94.25 94 ASP A C 1
ATOM 699 O O . ASP A 1 94 ? -2.268 8.764 4.050 1.00 94.25 94 ASP A O 1
ATOM 703 N N . ARG A 1 95 ? -1.860 9.211 1.878 1.00 93.62 95 ARG A N 1
ATOM 704 C CA . ARG A 1 95 ? -0.960 8.067 1.645 1.00 93.62 95 ARG A CA 1
ATOM 705 C C . ARG A 1 95 ? 0.190 7.991 2.652 1.00 93.62 95 ARG A C 1
ATOM 707 O O . ARG A 1 95 ? 0.611 6.899 3.013 1.00 93.62 95 ARG A O 1
ATOM 714 N N . SER A 1 96 ? 0.665 9.128 3.168 1.00 92.00 96 SER A N 1
ATOM 715 C CA . SER A 1 96 ? 1.745 9.147 4.166 1.00 92.00 96 SER A CA 1
ATOM 716 C C . SER A 1 96 ? 1.328 8.583 5.530 1.00 92.00 96 SER A C 1
ATOM 718 O O . SER A 1 96 ? 2.187 8.197 6.327 1.00 92.00 96 SER A O 1
ATOM 720 N N . PHE A 1 97 ? 0.018 8.518 5.791 1.00 93.44 97 PHE A N 1
ATOM 721 C CA . PHE A 1 97 ? -0.573 7.983 7.012 1.00 93.44 97 PHE A CA 1
ATOM 722 C C . PHE A 1 97 ? -0.948 6.496 6.903 1.00 93.44 97 PHE A C 1
ATOM 724 O O . PHE A 1 97 ? -1.147 5.854 7.933 1.00 93.44 97 PHE A O 1
ATOM 731 N N . ALA A 1 98 ? -1.012 5.919 5.698 1.00 95.75 98 ALA A N 1
ATOM 732 C CA . ALA A 1 98 ? -1.513 4.561 5.467 1.00 95.75 98 ALA A CA 1
ATOM 733 C C . ALA A 1 98 ? -0.790 3.484 6.303 1.00 95.75 98 ALA A C 1
ATOM 735 O O . ALA A 1 98 ? -1.448 2.675 6.959 1.00 95.75 98 ALA A O 1
ATOM 736 N N . ALA A 1 99 ? 0.544 3.533 6.384 1.00 94.50 99 ALA A N 1
ATOM 737 C CA . ALA A 1 99 ? 1.333 2.616 7.213 1.00 94.50 99 ALA A CA 1
ATOM 738 C C . ALA A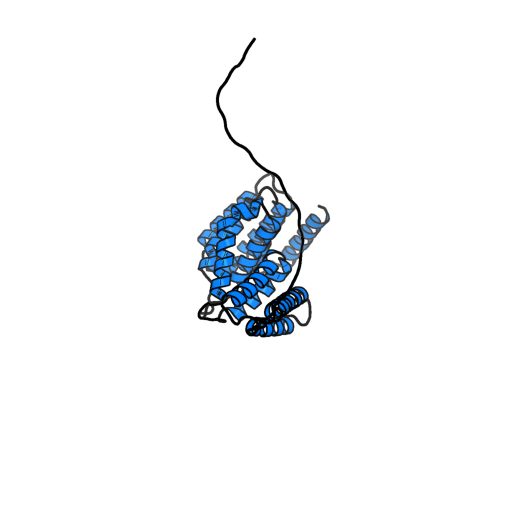 1 99 ? 1.005 2.741 8.713 1.00 94.50 99 ALA A C 1
ATOM 740 O O . ALA A 1 99 ? 0.903 1.753 9.445 1.00 94.50 99 ALA A O 1
ATOM 741 N N . THR A 1 100 ? 0.817 3.970 9.198 1.00 93.88 100 THR A N 1
ATOM 742 C CA . THR A 1 100 ? 0.430 4.239 10.592 1.00 93.88 100 THR A CA 1
ATOM 743 C C . THR A 1 100 ? -0.994 3.755 10.866 1.00 93.88 100 THR A C 1
ATOM 745 O O . THR A 1 100 ? -1.242 3.124 11.895 1.00 93.88 100 THR A O 1
ATOM 748 N N . ALA A 1 101 ? -1.917 3.976 9.928 1.00 96.06 101 ALA A N 1
ATOM 749 C CA . ALA A 1 101 ? -3.283 3.472 10.000 1.00 96.06 101 ALA A CA 1
ATOM 750 C C . ALA A 1 101 ? -3.320 1.939 10.047 1.00 96.06 101 ALA A C 1
ATOM 752 O O . ALA A 1 101 ? -4.018 1.373 10.883 1.00 96.06 101 ALA A O 1
ATOM 753 N N . ALA A 1 102 ? -2.526 1.251 9.224 1.00 97.06 102 ALA A N 1
ATOM 754 C CA . ALA A 1 102 ? -2.471 -0.207 9.226 1.00 97.06 102 ALA A CA 1
ATOM 755 C C . ALA A 1 102 ? -1.964 -0.767 10.568 1.00 97.06 102 ALA A C 1
ATOM 757 O O . ALA A 1 102 ? -2.499 -1.760 11.061 1.00 97.06 102 ALA A O 1
ATOM 758 N N . LYS A 1 103 ? -1.007 -0.088 11.220 1.00 94.81 103 LYS A N 1
ATOM 759 C CA . LYS A 1 103 ? -0.560 -0.428 12.585 1.00 94.81 103 LYS A CA 1
ATOM 760 C C . LYS A 1 103 ? -1.660 -0.236 13.630 1.00 94.81 103 LYS A C 1
ATOM 762 O O . LYS A 1 103 ? -1.783 -1.067 14.527 1.00 94.81 103 LYS A O 1
ATOM 767 N N . LEU A 1 104 ? -2.463 0.828 13.530 1.00 94.25 104 LEU A N 1
ATOM 768 C CA . LEU A 1 104 ? -3.651 1.000 14.380 1.00 94.25 104 LEU A CA 1
ATOM 769 C C . LEU A 1 104 ? -4.636 -0.148 14.168 1.00 94.25 104 LEU A C 1
ATOM 771 O O . LEU A 1 104 ? -5.090 -0.762 15.131 1.00 94.25 104 LEU A O 1
ATOM 775 N N . CYS A 1 105 ? -4.927 -0.465 12.909 1.00 96.88 105 CYS A N 1
ATOM 776 C CA . CYS A 1 105 ? -5.844 -1.533 12.547 1.00 96.88 105 CYS A CA 1
ATOM 777 C C . CYS A 1 105 ? -5.389 -2.905 13.057 1.00 96.88 105 CYS A C 1
ATOM 779 O O . CYS A 1 105 ? -6.231 -3.670 13.524 1.00 96.88 105 CYS A O 1
ATOM 781 N N . ASP A 1 106 ? -4.089 -3.209 13.013 1.00 95.69 106 ASP A N 1
ATOM 782 C CA . ASP A 1 106 ? -3.528 -4.445 13.571 1.00 95.69 106 ASP A CA 1
ATOM 783 C C . ASP A 1 106 ? -3.727 -4.516 15.091 1.00 95.69 106 ASP A C 1
ATOM 785 O O . ASP A 1 106 ? -4.319 -5.469 15.601 1.00 95.69 106 ASP A O 1
ATOM 789 N N . LYS A 1 107 ? -3.351 -3.453 15.817 1.00 93.81 107 LYS A N 1
ATOM 790 C CA . LYS A 1 107 ? -3.511 -3.385 17.280 1.00 93.81 107 LYS A CA 1
ATOM 791 C C . LYS A 1 107 ? -4.983 -3.448 17.718 1.00 93.81 107 LYS A C 1
ATOM 793 O O . LYS A 1 107 ? -5.288 -3.996 18.776 1.00 93.81 107 LYS A O 1
ATOM 798 N N . MET A 1 108 ? -5.903 -2.929 16.905 1.00 94.81 108 MET A N 1
ATOM 799 C CA . MET A 1 108 ? -7.346 -2.955 17.169 1.00 94.81 108 MET A CA 1
ATOM 800 C C . MET A 1 108 ? -8.061 -4.189 16.597 1.00 94.81 108 MET A C 1
ATOM 802 O O . MET A 1 108 ? -9.255 -4.355 16.832 1.00 94.81 108 MET A O 1
ATOM 806 N N . ALA A 1 109 ? -7.379 -5.090 15.882 1.00 94.31 109 ALA A N 1
ATOM 807 C CA . ALA A 1 109 ? -8.023 -6.136 15.079 1.00 94.31 109 ALA A CA 1
ATOM 808 C C . ALA A 1 109 ? -8.959 -7.070 15.871 1.00 94.31 109 ALA A C 1
ATOM 810 O O . ALA A 1 109 ? -9.950 -7.570 15.326 1.00 94.31 109 ALA A O 1
ATOM 811 N N . LEU A 1 110 ? -8.638 -7.317 17.145 1.00 92.38 110 LEU A N 1
ATOM 812 C CA . LEU A 1 110 ? -9.407 -8.181 18.046 1.00 92.38 110 LEU A CA 1
ATOM 813 C C . LEU A 1 110 ? -10.438 -7.424 18.891 1.00 92.38 110 LEU A C 1
ATOM 815 O O . LEU A 1 110 ? -11.254 -8.066 19.552 1.00 92.38 110 LEU A O 1
ATOM 819 N N . PHE A 1 111 ? -10.419 -6.090 18.868 1.00 94.88 111 PHE A N 1
ATOM 820 C CA . PHE A 1 111 ? -11.385 -5.277 19.591 1.00 94.88 111 PHE A CA 1
ATOM 821 C C . PHE A 1 111 ? -12.793 -5.512 19.033 1.00 94.88 111 PHE A C 1
ATOM 823 O O . PHE A 1 111 ? -12.997 -5.583 17.814 1.00 94.88 111 PHE A O 1
ATOM 830 N N . MET A 1 112 ? -13.761 -5.675 19.933 1.00 95.88 112 MET A N 1
ATOM 831 C CA . MET A 1 112 ? -15.146 -5.945 19.576 1.00 95.88 112 MET A CA 1
ATOM 832 C C . MET A 1 112 ? -16.115 -5.246 20.516 1.00 95.88 112 MET A C 1
ATOM 834 O O . MET A 1 112 ? -15.870 -5.152 21.718 1.00 95.88 112 MET A O 1
ATOM 838 N N . VAL A 1 113 ? -17.238 -4.828 19.949 1.00 95.62 113 VAL A N 1
ATOM 839 C CA . VAL A 1 113 ? -18.343 -4.170 20.643 1.00 95.62 113 VAL A CA 1
ATOM 840 C C . VAL A 1 113 ? -19.622 -4.843 20.168 1.00 95.62 113 VAL A C 1
ATOM 842 O O . VAL A 1 113 ? -19.793 -5.045 18.970 1.00 95.62 113 VAL A O 1
ATOM 845 N N . GLU A 1 114 ? -20.465 -5.292 21.100 1.00 93.56 114 GLU A N 1
ATOM 846 C CA . GLU A 1 114 ? -21.745 -5.966 20.795 1.00 93.56 114 GLU A CA 1
ATOM 847 C C . GLU A 1 114 ? -21.626 -7.177 19.838 1.00 93.56 114 GLU A C 1
ATOM 849 O O . GLU A 1 114 ? -22.559 -7.543 19.134 1.00 93.56 114 GLU A O 1
ATOM 854 N N . GLY A 1 115 ? -20.464 -7.842 19.825 1.00 93.38 115 GLY A N 1
ATOM 855 C CA . GLY A 1 115 ? -20.180 -8.978 18.937 1.00 93.38 115 GLY A CA 1
ATOM 856 C C . GLY A 1 115 ? -19.625 -8.590 17.561 1.00 93.38 115 GLY A C 1
ATOM 857 O O . GLY A 1 115 ? -19.091 -9.453 16.856 1.00 93.38 115 GLY A O 1
ATOM 858 N N . THR A 1 116 ? -19.642 -7.304 17.213 1.00 95.81 116 THR A N 1
ATOM 859 C CA . THR A 1 116 ? -19.052 -6.771 15.985 1.00 95.81 116 THR A CA 1
ATOM 860 C C . THR A 1 116 ? -17.565 -6.489 16.189 1.00 95.81 116 THR A C 1
ATOM 862 O O . THR A 1 116 ? -17.156 -5.769 17.097 1.00 95.81 116 THR A O 1
ATOM 865 N N . LYS A 1 117 ? -16.723 -7.101 15.349 1.00 96.31 117 LYS A N 1
ATOM 866 C CA . LYS A 1 117 ? -15.257 -6.985 15.417 1.00 96.31 117 LYS A CA 1
ATOM 867 C C . LYS A 1 117 ? -14.770 -5.823 14.560 1.00 96.31 117 LYS A C 1
ATOM 869 O O . LYS A 1 117 ? -15.149 -5.737 13.391 1.00 96.31 117 LYS A O 1
ATOM 874 N N . PHE A 1 118 ? -13.828 -5.034 15.078 1.00 97.31 118 PHE A N 1
ATOM 875 C CA . PHE A 1 118 ? -13.162 -3.950 14.342 1.00 97.31 118 PHE A CA 1
ATOM 876 C C . PHE A 1 118 ? -12.654 -4.423 12.973 1.00 97.31 118 PHE A C 1
ATOM 878 O O . PHE A 1 118 ? -12.947 -3.826 11.938 1.00 97.31 118 PHE A O 1
ATOM 885 N N . ARG A 1 119 ? -11.948 -5.563 12.949 1.00 96.88 119 ARG A N 1
ATOM 886 C CA . ARG A 1 119 ? -11.398 -6.141 11.715 1.00 96.88 119 ARG A CA 1
ATOM 887 C C . ARG A 1 119 ? -12.468 -6.428 10.662 1.00 96.88 119 ARG A C 1
ATOM 889 O O . ARG A 1 119 ? -12.203 -6.248 9.479 1.00 96.88 119 ARG A O 1
ATOM 896 N N . SER A 1 120 ? -13.652 -6.886 11.066 1.00 96.75 120 SER A N 1
ATOM 897 C CA . SER A 1 120 ? -14.735 -7.172 10.120 1.00 96.75 120 SER A CA 1
ATOM 898 C C . SER A 1 120 ? -15.228 -5.894 9.444 1.00 96.75 120 SER A C 1
ATOM 900 O O . SER A 1 120 ? -15.413 -5.880 8.232 1.00 96.75 120 SER A O 1
ATOM 902 N N . LEU A 1 121 ? -15.366 -4.804 10.202 1.00 98.25 121 LEU A N 1
ATOM 903 C CA . LEU A 1 121 ? -15.754 -3.502 9.660 1.00 98.25 121 LEU A CA 1
ATOM 904 C C . LEU A 1 121 ? -14.695 -2.951 8.697 1.00 98.25 121 LEU A C 1
ATOM 906 O O . LEU A 1 121 ? -15.043 -2.508 7.606 1.00 98.25 121 LEU A O 1
ATOM 910 N N . LEU A 1 122 ? -13.410 -3.052 9.052 1.00 98.50 122 LEU A N 1
ATOM 911 C CA . LEU A 1 122 ? -12.304 -2.633 8.186 1.00 98.50 122 LEU A CA 1
ATOM 912 C C . LEU A 1 122 ? -12.294 -3.395 6.854 1.00 98.50 122 LEU A C 1
ATOM 914 O O . LEU A 1 122 ? -12.233 -2.783 5.789 1.00 98.50 122 LEU A O 1
ATOM 918 N N . LEU A 1 123 ? -12.379 -4.729 6.906 1.00 98.00 123 LEU A N 1
ATOM 919 C CA . LEU A 1 123 ? -12.395 -5.566 5.703 1.00 98.00 123 LEU A CA 1
ATOM 920 C C . LEU A 1 123 ? -13.621 -5.275 4.828 1.00 98.00 123 LEU A C 1
ATOM 922 O O . LEU A 1 123 ? -13.494 -5.251 3.608 1.00 98.00 123 LEU A O 1
ATOM 926 N N . ASN A 1 124 ? -14.777 -4.975 5.430 1.00 98.12 124 ASN A N 1
ATOM 927 C CA . ASN A 1 124 ? -15.969 -4.561 4.689 1.00 98.12 124 ASN A CA 1
ATOM 928 C C . ASN A 1 124 ? -15.770 -3.220 3.961 1.00 98.12 124 ASN A C 1
ATOM 930 O O . ASN A 1 124 ? -16.29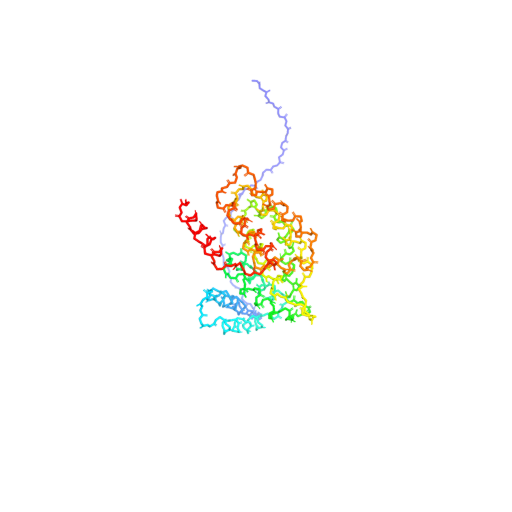8 -3.043 2.865 1.00 98.12 124 ASN A O 1
ATOM 934 N N . MET A 1 125 ? -15.024 -2.272 4.540 1.00 98.25 125 MET A N 1
ATOM 935 C CA . MET A 1 125 ? -14.701 -1.009 3.864 1.00 98.25 125 MET A CA 1
ATOM 936 C C . MET A 1 125 ? -13.753 -1.224 2.683 1.00 98.25 125 MET A C 1
ATOM 938 O O . MET A 1 125 ? -14.053 -0.753 1.590 1.00 98.25 125 MET A O 1
ATOM 942 N N . LEU A 1 126 ? -12.681 -2.001 2.874 1.00 98.50 126 LEU A N 1
ATOM 943 C CA . LEU A 1 126 ? -11.763 -2.368 1.788 1.00 98.50 126 LEU A CA 1
ATOM 944 C C . LEU A 1 126 ? -12.496 -3.086 0.651 1.00 98.50 126 LEU A C 1
ATOM 946 O O . LEU A 1 126 ? -12.284 -2.785 -0.519 1.00 98.50 126 LEU A O 1
ATOM 950 N N . GLN A 1 127 ? -13.391 -4.017 0.990 1.00 98.44 127 GLN A N 1
ATOM 951 C CA . GLN A 1 127 ? -14.199 -4.729 0.006 1.00 98.44 127 GLN A CA 1
ATOM 952 C C . GLN A 1 127 ? -15.133 -3.787 -0.762 1.00 98.44 127 GLN A C 1
ATOM 954 O O . GLN A 1 127 ? -15.329 -3.981 -1.960 1.00 98.44 127 GLN A O 1
ATOM 959 N N . ARG A 1 128 ? -15.708 -2.779 -0.094 1.00 97.94 128 ARG A N 1
ATOM 960 C CA . ARG A 1 128 ? -16.581 -1.790 -0.735 1.00 97.94 128 ARG A CA 1
ATOM 961 C C . ARG A 1 128 ? -15.822 -0.979 -1.781 1.00 97.94 128 ARG A C 1
ATOM 963 O O . ARG A 1 128 ? -16.271 -0.941 -2.921 1.00 97.94 128 ARG A O 1
ATOM 970 N N . ASP A 1 129 ? -14.680 -0.401 -1.415 1.00 97.88 129 ASP A N 1
ATOM 971 C CA . ASP A 1 129 ? -13.882 0.405 -2.348 1.00 97.88 129 ASP A CA 1
ATOM 972 C C . ASP A 1 129 ? -13.283 -0.464 -3.466 1.00 97.88 129 ASP A C 1
ATOM 974 O O . ASP A 1 129 ? -13.237 -0.038 -4.614 1.00 97.88 129 ASP A O 1
ATOM 978 N N . PHE A 1 130 ? -12.926 -1.723 -3.184 1.00 98.50 130 PHE A N 1
ATOM 979 C CA . PHE A 1 130 ? -12.517 -2.669 -4.226 1.00 98.50 130 PHE A CA 1
ATOM 980 C C . PHE A 1 130 ? -13.639 -2.957 -5.240 1.00 98.50 130 PHE A C 1
ATOM 982 O O . PHE A 1 130 ? -13.393 -3.050 -6.446 1.00 98.50 130 PHE A O 1
ATOM 989 N N . ALA A 1 131 ? -14.878 -3.106 -4.762 1.00 98.25 131 ALA A N 1
ATOM 990 C CA . ALA A 1 131 ? -16.027 -3.412 -5.608 1.00 98.25 131 ALA A CA 1
ATOM 991 C C . ALA A 1 131 ? -16.384 -2.261 -6.563 1.00 98.25 131 ALA A C 1
ATOM 993 O O . ALA A 1 131 ? -16.823 -2.532 -7.677 1.00 98.25 131 ALA A O 1
ATOM 994 N N . CYS A 1 132 ? -16.167 -1.005 -6.159 1.00 96.94 132 CYS A N 1
ATOM 995 C CA . CYS A 1 132 ? -16.387 0.178 -6.998 1.00 96.94 132 CYS A CA 1
ATOM 996 C C . CYS A 1 132 ? -15.086 0.830 -7.504 1.00 96.94 132 CYS A C 1
ATOM 998 O O . CYS A 1 132 ? -15.107 1.985 -7.925 1.00 96.94 132 CYS A O 1
ATOM 1000 N N . ARG A 1 133 ? -13.950 0.116 -7.496 1.00 96.81 133 ARG A N 1
ATOM 1001 C CA . ARG A 1 133 ? -12.626 0.690 -7.816 1.00 96.81 133 ARG A CA 1
ATOM 1002 C C . ARG A 1 133 ? -12.541 1.329 -9.206 1.00 96.81 133 ARG A C 1
ATOM 1004 O O . ARG A 1 133 ? -11.849 2.324 -9.357 1.00 96.81 133 ARG A O 1
ATOM 1011 N N . GLU A 1 134 ? -13.267 0.796 -10.189 1.00 94.88 134 GLU A N 1
ATOM 1012 C CA . GLU A 1 134 ? -13.321 1.342 -11.554 1.00 94.88 134 GLU A CA 1
ATOM 1013 C C . GLU A 1 134 ? -14.018 2.714 -11.582 1.00 94.88 134 GLU A C 1
ATOM 1015 O O . GLU A 1 134 ? -13.558 3.639 -12.250 1.00 94.88 134 GLU A O 1
ATOM 1020 N N . GLU A 1 135 ? -15.092 2.883 -10.804 1.00 95.44 135 GLU A N 1
ATOM 1021 C CA . GLU A 1 135 ? -15.762 4.177 -10.621 1.00 95.44 135 GLU A CA 1
ATOM 1022 C C . GLU A 1 135 ? -14.889 5.133 -9.800 1.00 95.44 135 GLU A C 1
ATOM 1024 O O . GLU A 1 135 ? -14.810 6.326 -10.100 1.00 95.44 135 GLU A O 1
ATOM 1029 N N . LEU A 1 136 ? -14.205 4.616 -8.775 1.00 93.00 136 LEU A N 1
ATOM 1030 C CA . LEU A 1 136 ? -13.300 5.395 -7.934 1.00 93.00 136 LEU A CA 1
ATOM 1031 C C . LEU A 1 136 ? -12.126 5.947 -8.751 1.00 93.00 136 LEU A C 1
ATOM 1033 O O . LEU A 1 136 ? -11.842 7.136 -8.671 1.00 93.00 136 LEU A O 1
ATOM 1037 N N . GLN A 1 137 ? -11.516 5.119 -9.601 1.00 94.25 137 GLN A N 1
ATOM 1038 C CA . GLN A 1 137 ? -10.448 5.513 -10.520 1.00 94.25 137 GLN A CA 1
ATOM 1039 C C . GLN A 1 137 ? -10.867 6.676 -11.431 1.00 94.25 137 GLN A C 1
ATOM 1041 O O . GLN A 1 137 ? -10.056 7.553 -11.710 1.00 94.25 137 GLN A O 1
ATOM 1046 N N . GLN A 1 138 ? -12.120 6.704 -11.891 1.00 92.19 138 GLN A N 1
ATOM 1047 C CA . GLN A 1 138 ? -12.621 7.758 -12.781 1.00 92.19 138 GLN A CA 1
ATOM 1048 C C . GLN A 1 138 ? -13.042 9.029 -12.034 1.00 92.19 138 GLN A C 1
ATOM 1050 O O . GLN A 1 138 ? -12.954 10.127 -12.582 1.00 92.19 138 GLN A O 1
ATOM 1055 N N . SER A 1 139 ? -13.552 8.883 -10.811 1.00 94.06 139 SER A N 1
ATOM 1056 C CA . SER A 1 139 ? -14.177 9.974 -10.055 1.00 94.06 139 SER A CA 1
ATOM 1057 C C . SER A 1 139 ? -13.223 10.691 -9.098 1.00 94.06 139 SER A C 1
ATOM 1059 O O . SER A 1 139 ? -13.326 11.907 -8.944 1.00 94.06 139 SER A O 1
ATOM 1061 N N . ASP A 1 140 ? -12.302 9.961 -8.466 1.00 94.50 140 ASP A N 1
ATOM 1062 C CA . ASP A 1 140 ? -11.369 10.468 -7.458 1.00 94.50 140 ASP A CA 1
ATOM 1063 C C . ASP A 1 140 ? -10.081 9.630 -7.455 1.00 94.50 140 ASP A C 1
ATOM 1065 O O . ASP A 1 140 ? -9.916 8.661 -6.707 1.00 94.50 140 ASP A O 1
ATOM 1069 N N . VAL A 1 141 ? -9.150 10.020 -8.327 1.00 93.50 141 VAL A N 1
ATOM 1070 C CA . VAL A 1 141 ? -7.888 9.302 -8.526 1.00 93.50 141 VAL A CA 1
ATOM 1071 C C . VAL A 1 141 ? -7.027 9.276 -7.264 1.00 93.50 141 VAL A C 1
ATOM 1073 O O . VAL A 1 141 ? -6.458 8.236 -6.945 1.00 93.50 141 VAL A O 1
ATOM 1076 N N . GLU A 1 142 ? -6.920 10.385 -6.528 1.00 94.38 142 GLU A N 1
ATOM 1077 C CA . GLU A 1 142 ? -6.094 10.416 -5.313 1.00 94.38 142 GLU A CA 1
ATOM 1078 C C . GLU A 1 142 ? -6.633 9.446 -4.265 1.00 94.38 142 GLU A C 1
ATOM 1080 O O . GLU A 1 142 ? -5.860 8.723 -3.633 1.00 94.38 142 GLU A O 1
ATOM 1085 N N . ARG A 1 143 ? -7.961 9.361 -4.129 1.00 95.81 143 ARG A N 1
ATOM 1086 C CA . ARG A 1 143 ? -8.591 8.378 -3.251 1.00 95.81 143 ARG A CA 1
ATOM 1087 C C . ARG A 1 143 ? -8.434 6.950 -3.760 1.00 95.81 143 ARG A C 1
ATOM 1089 O O . ARG A 1 143 ? -8.269 6.054 -2.939 1.00 95.81 143 ARG A O 1
ATOM 1096 N N . TRP A 1 144 ? -8.458 6.718 -5.071 1.00 97.44 144 TRP A N 1
ATOM 1097 C CA . TRP A 1 144 ? -8.157 5.406 -5.652 1.00 97.44 144 TRP A CA 1
ATOM 1098 C C . TRP A 1 144 ? -6.726 4.959 -5.330 1.00 97.44 144 TRP A C 1
ATOM 1100 O O . TRP A 1 144 ? -6.531 3.868 -4.792 1.00 97.44 144 TRP A O 1
ATOM 1110 N N . LEU A 1 145 ? -5.731 5.820 -5.565 1.00 97.44 145 LEU A N 1
ATOM 1111 C CA . LEU A 1 145 ? -4.334 5.552 -5.209 1.00 97.44 145 LEU A CA 1
ATOM 1112 C C . LEU A 1 145 ? -4.177 5.346 -3.696 1.00 97.44 145 LEU A C 1
ATOM 1114 O O . LEU A 1 145 ? -3.510 4.409 -3.262 1.00 97.44 145 LEU A O 1
ATOM 1118 N N . GLY A 1 146 ? -4.826 6.182 -2.882 1.00 98.06 146 GLY A N 1
ATOM 1119 C CA . GLY A 1 146 ? -4.824 6.056 -1.426 1.00 98.06 146 GLY A CA 1
ATOM 1120 C C . GLY A 1 146 ? -5.473 4.768 -0.923 1.00 98.06 146 GLY A C 1
ATOM 1121 O O . GLY A 1 146 ? -4.954 4.145 0.003 1.00 98.06 146 GLY A O 1
ATOM 1122 N N . PHE A 1 147 ? -6.557 4.319 -1.557 1.00 98.62 147 PHE A N 1
ATOM 1123 C CA . PHE A 1 147 ? -7.164 3.015 -1.302 1.00 98.62 147 PHE A CA 1
ATOM 1124 C C . PHE A 1 147 ? -6.185 1.875 -1.597 1.00 98.62 147 PHE A C 1
ATOM 1126 O O . PHE A 1 147 ? -6.024 0.998 -0.750 1.00 98.62 147 PHE A O 1
ATOM 1133 N N . ILE A 1 148 ? -5.507 1.892 -2.750 1.00 98.62 148 ILE A N 1
ATOM 1134 C CA . ILE A 1 148 ? -4.560 0.832 -3.122 1.00 98.62 148 ILE A CA 1
ATOM 1135 C C . ILE A 1 148 ? -3.390 0.785 -2.138 1.00 98.62 148 ILE A C 1
ATOM 1137 O O . ILE A 1 148 ? -3.096 -0.284 -1.605 1.00 98.62 148 ILE A O 1
ATOM 1141 N N . THR A 1 149 ? -2.784 1.932 -1.824 1.00 98.50 149 THR A N 1
ATOM 1142 C CA . THR A 1 149 ? -1.723 2.012 -0.811 1.00 98.50 149 THR A CA 1
ATOM 1143 C C . THR A 1 149 ? -2.212 1.504 0.545 1.00 98.50 149 THR A C 1
ATOM 1145 O O . THR A 1 149 ? -1.532 0.712 1.190 1.00 98.50 149 THR A O 1
ATOM 1148 N N . PHE A 1 150 ? -3.417 1.874 0.990 1.00 98.75 150 PHE A N 1
ATOM 1149 C CA . PHE A 1 150 ? -3.920 1.396 2.278 1.00 98.75 150 PHE A CA 1
ATOM 1150 C C . PHE A 1 150 ? -4.248 -0.105 2.286 1.00 98.75 150 PHE A C 1
ATOM 1152 O O . PHE A 1 150 ? -3.944 -0.793 3.261 1.00 98.75 150 PHE A O 1
ATOM 1159 N N . LEU A 1 151 ? -4.813 -0.641 1.201 1.00 98.75 151 LEU A N 1
ATOM 1160 C CA . LEU A 1 151 ? -5.019 -2.079 1.012 1.00 98.75 151 LEU A CA 1
ATOM 1161 C C . LEU A 1 151 ? -3.687 -2.835 1.123 1.00 98.75 151 LEU A C 1
ATOM 1163 O O . LEU A 1 151 ? -3.605 -3.867 1.798 1.00 98.75 151 LEU A O 1
ATOM 1167 N N . CYS A 1 152 ? -2.649 -2.287 0.496 1.00 98.62 152 CYS A N 1
ATOM 1168 C CA . CYS A 1 152 ? -1.301 -2.811 0.541 1.00 98.62 152 CYS A CA 1
ATOM 1169 C C . CYS A 1 152 ? -0.726 -2.799 1.970 1.00 98.62 152 CYS A C 1
ATOM 1171 O O . CYS A 1 152 ? -0.301 -3.836 2.487 1.00 98.62 152 CYS A O 1
ATOM 1173 N N . GLU A 1 153 ? -0.798 -1.664 2.661 1.00 98.25 153 GLU A N 1
ATOM 1174 C CA . GLU A 1 153 ? -0.325 -1.512 4.041 1.00 98.25 153 GLU A CA 1
ATOM 1175 C C . GLU A 1 153 ? -1.047 -2.447 5.022 1.00 98.25 153 GLU A C 1
ATOM 1177 O O . GLU A 1 153 ? -0.417 -3.052 5.896 1.00 98.25 153 GLU A O 1
ATOM 1182 N N . VAL A 1 154 ? -2.360 -2.642 4.853 1.00 98.44 154 VAL A N 1
ATOM 1183 C CA . VAL A 1 154 ? -3.148 -3.595 5.649 1.00 98.44 154 VAL A CA 1
ATOM 1184 C C . VAL A 1 154 ? -2.637 -5.023 5.464 1.00 98.44 154 VAL A C 1
ATOM 1186 O O . VAL A 1 154 ? -2.458 -5.736 6.453 1.00 98.44 154 VAL A O 1
ATOM 1189 N N . PHE A 1 155 ? -2.364 -5.450 4.231 1.00 98.31 155 PHE A N 1
ATOM 1190 C CA . PHE A 1 155 ? -1.814 -6.780 3.960 1.00 98.31 155 PHE A CA 1
ATOM 1191 C C . PHE A 1 155 ? -0.381 -6.937 4.487 1.00 98.31 155 PHE A C 1
ATOM 1193 O O . PHE A 1 155 ? -0.053 -7.946 5.118 1.00 98.31 155 PHE A O 1
ATOM 1200 N N . GLY A 1 156 ? 0.460 -5.922 4.286 1.00 97.19 156 GLY A N 1
ATOM 1201 C CA . GLY A 1 156 ? 1.842 -5.896 4.757 1.00 97.19 156 GLY A CA 1
ATOM 1202 C C . GLY A 1 156 ? 1.954 -5.911 6.281 1.00 97.19 156 GLY A C 1
ATOM 1203 O O . GLY A 1 156 ? 2.838 -6.580 6.817 1.00 97.19 156 GLY A O 1
ATOM 1204 N N . THR A 1 157 ? 1.015 -5.278 6.987 1.00 97.00 157 THR A N 1
ATOM 1205 C CA . THR A 1 157 ? 1.091 -5.065 8.439 1.00 97.00 157 THR A CA 1
ATOM 1206 C C . THR A 1 157 ? 0.257 -6.053 9.240 1.00 97.00 157 THR A C 1
ATOM 1208 O O . THR A 1 157 ? 0.778 -6.676 10.164 1.00 97.00 157 THR A O 1
ATOM 1211 N N . MET A 1 158 ? -1.030 -6.207 8.918 1.00 96.50 158 MET A N 1
ATOM 1212 C CA . MET A 1 158 ? -1.941 -6.916 9.811 1.00 96.50 158 MET A CA 1
ATOM 1213 C C . MET A 1 158 ? -1.729 -8.430 9.764 1.00 96.50 158 MET A C 1
ATOM 1215 O O . MET A 1 158 ? -1.483 -9.009 8.697 1.00 96.50 158 MET A O 1
ATOM 1219 N N . ARG A 1 159 ? -1.872 -9.098 10.912 1.00 94.56 159 ARG A N 1
ATOM 1220 C CA . ARG A 1 159 ? -1.736 -10.560 11.013 1.00 94.56 159 ARG A CA 1
ATOM 1221 C C . ARG A 1 159 ? -2.953 -11.231 11.641 1.00 94.56 159 ARG A C 1
ATOM 1223 O O . ARG A 1 159 ? -3.669 -10.671 12.467 1.00 94.56 159 ARG A O 1
ATOM 1230 N N . SER A 1 160 ? -3.204 -12.467 11.225 1.00 90.75 160 SER A N 1
ATOM 1231 C CA . SER A 1 160 ? -4.148 -13.364 11.886 1.00 90.75 160 SER A CA 1
ATOM 1232 C C . SER A 1 160 ? -3.595 -13.839 13.240 1.00 90.75 160 SER A C 1
ATOM 1234 O O . SER A 1 160 ? -2.425 -13.643 13.569 1.00 90.75 160 SER A O 1
ATOM 1236 N N . CYS A 1 161 ? -4.408 -14.570 14.007 1.00 88.12 161 CYS A N 1
ATOM 1237 C CA . CYS A 1 161 ? -3.937 -15.238 15.225 1.00 88.12 161 CYS A CA 1
ATOM 1238 C C . CYS A 1 161 ? -2.849 -16.303 14.963 1.00 88.12 161 CYS A C 1
ATOM 1240 O O . CYS A 1 161 ? -2.140 -16.666 15.895 1.00 88.12 161 CYS A O 1
ATOM 1242 N N . SER A 1 162 ? -2.711 -16.798 13.723 1.00 91.12 162 SER A N 1
ATOM 1243 C CA . SER A 1 162 ? -1.623 -17.694 13.295 1.00 91.12 162 SER A CA 1
ATOM 1244 C C . SER A 1 162 ? -0.365 -16.942 12.838 1.00 91.12 162 SER A C 1
ATOM 1246 O O . SER A 1 162 ? 0.549 -17.567 12.313 1.00 91.12 162 SER A O 1
ATOM 1248 N N . ALA A 1 163 ? -0.304 -15.620 13.042 1.00 90.38 163 ALA A N 1
ATOM 1249 C CA . ALA A 1 163 ? 0.757 -14.740 12.549 1.00 90.38 163 ALA A CA 1
ATOM 1250 C C . ALA A 1 163 ? 0.900 -14.730 11.012 1.00 90.38 163 ALA A C 1
ATOM 1252 O O . ALA A 1 163 ? 1.953 -14.381 10.481 1.00 90.38 163 ALA A O 1
ATOM 1253 N N . GLU A 1 164 ? -0.169 -15.071 10.290 1.00 92.56 164 GLU A N 1
ATOM 1254 C CA . GLU A 1 164 ? -0.196 -15.091 8.826 1.00 92.56 164 GLU A CA 1
ATOM 1255 C C . GLU A 1 164 ? -0.879 -13.840 8.254 1.00 92.56 164 GLU A C 1
ATOM 1257 O O . GLU A 1 164 ? -1.781 -13.281 8.891 1.00 92.56 164 GLU A O 1
ATOM 1262 N N . PRO A 1 165 ? -0.491 -13.389 7.049 1.00 94.50 165 PRO A N 1
ATOM 1263 C CA . PRO A 1 165 ? -1.192 -12.314 6.359 1.00 94.50 165 PRO A CA 1
ATOM 1264 C C . PRO A 1 165 ? -2.598 -12.752 5.918 1.00 94.50 165 PRO A C 1
ATOM 1266 O O . PRO A 1 165 ? -2.889 -13.935 5.713 1.00 94.50 165 PRO A O 1
ATOM 1269 N N . PHE A 1 166 ? -3.491 -11.782 5.714 1.00 93.94 166 PHE A N 1
ATOM 1270 C CA . PHE A 1 166 ? -4.849 -12.048 5.238 1.00 93.94 166 PHE A CA 1
ATOM 1271 C C . PHE A 1 166 ? -4.851 -12.419 3.751 1.00 93.94 166 PHE A C 1
ATOM 1273 O O . PHE A 1 166 ? -5.023 -11.560 2.890 1.00 93.94 166 PHE A O 1
ATOM 1280 N N . ARG A 1 167 ? -4.717 -13.718 3.446 1.00 94.75 167 ARG A N 1
ATOM 1281 C CA . ARG A 1 167 ? -4.681 -14.254 2.067 1.00 94.75 167 ARG A CA 1
ATOM 1282 C C . ARG A 1 167 ? -5.826 -13.783 1.163 1.00 94.75 167 ARG A C 1
ATOM 1284 O O . ARG A 1 167 ? -5.637 -13.679 -0.042 1.00 94.75 167 ARG A O 1
ATOM 1291 N N . VAL A 1 168 ? -6.991 -13.460 1.729 1.00 96.12 168 VAL A N 1
ATOM 1292 C CA . VAL A 1 168 ? -8.143 -12.923 0.978 1.00 96.12 168 VAL A CA 1
ATOM 1293 C C . VAL A 1 168 ? -7.836 -11.600 0.257 1.00 96.12 168 VAL A C 1
ATOM 1295 O O . VAL A 1 168 ? -8.503 -11.275 -0.718 1.00 96.12 168 VAL A O 1
ATOM 1298 N N . LEU A 1 169 ? -6.816 -10.856 0.698 1.00 98.19 169 LEU A N 1
ATOM 1299 C CA . LEU A 1 169 ? -6.414 -9.579 0.103 1.00 98.19 169 LEU A CA 1
ATOM 1300 C C . LEU A 1 169 ? -5.452 -9.733 -1.082 1.00 98.19 169 LEU A C 1
ATOM 1302 O O . LEU A 1 169 ? -5.281 -8.785 -1.840 1.00 98.19 169 LEU A O 1
ATOM 1306 N N . VAL A 1 170 ? -4.858 -10.914 -1.286 1.00 98.12 170 VAL A N 1
ATOM 1307 C CA . VAL A 1 170 ? -3.796 -11.114 -2.287 1.00 98.12 170 VAL A CA 1
ATOM 1308 C C . VAL A 1 170 ? -4.313 -10.875 -3.710 1.00 98.12 170 VAL A C 1
ATOM 1310 O O . VAL A 1 170 ? -3.736 -10.075 -4.442 1.00 98.12 170 VAL A O 1
ATOM 1313 N N . CYS A 1 171 ? -5.421 -11.510 -4.106 1.00 98.38 171 CYS A N 1
ATOM 1314 C CA . CYS A 1 171 ? -5.985 -11.313 -5.448 1.00 98.38 171 CYS A CA 1
ATOM 1315 C C . CYS A 1 171 ? -6.477 -9.870 -5.688 1.00 98.38 171 CYS A C 1
ATOM 1317 O O . CYS A 1 171 ? -6.168 -9.326 -6.753 1.00 98.38 171 CYS A O 1
ATOM 1319 N N . PRO A 1 172 ? -7.183 -9.217 -4.737 1.00 98.62 172 PRO A N 1
ATOM 1320 C CA . PRO A 1 172 ? -7.486 -7.791 -4.835 1.00 98.62 172 PRO A CA 1
ATOM 1321 C C . PRO A 1 172 ? -6.255 -6.915 -5.080 1.00 98.62 172 PRO A C 1
ATOM 1323 O O . PRO A 1 172 ? -6.280 -6.084 -5.983 1.00 98.62 172 PRO A O 1
ATOM 1326 N N . ILE A 1 173 ? -5.159 -7.143 -4.349 1.00 98.75 173 ILE A N 1
ATOM 1327 C CA . ILE A 1 173 ? -3.919 -6.372 -4.519 1.00 98.75 173 ILE A CA 1
ATOM 1328 C C . ILE A 1 173 ? -3.348 -6.558 -5.924 1.00 98.75 173 ILE A C 1
ATOM 1330 O O . ILE A 1 173 ? -3.097 -5.572 -6.609 1.00 98.75 173 ILE A O 1
ATOM 1334 N N . TYR A 1 174 ? -3.197 -7.797 -6.401 1.00 98.75 174 TYR A N 1
ATOM 1335 C CA . TYR A 1 174 ? -2.697 -8.035 -7.760 1.00 98.75 174 TYR A CA 1
ATOM 1336 C C . TYR A 1 174 ? -3.570 -7.400 -8.845 1.00 98.75 174 TYR A C 1
ATOM 1338 O O . TYR A 1 174 ? -3.040 -6.916 -9.844 1.00 98.75 174 TYR A O 1
ATOM 1346 N N . THR A 1 175 ? -4.890 -7.393 -8.646 1.00 98.56 175 THR A N 1
ATOM 1347 C CA . THR A 1 175 ? -5.836 -6.741 -9.561 1.00 98.56 175 THR A CA 1
ATOM 1348 C C . THR A 1 175 ? -5.555 -5.240 -9.621 1.00 98.56 175 THR A C 1
ATOM 1350 O O . THR A 1 175 ? -5.281 -4.714 -10.696 1.00 98.56 175 THR A O 1
ATOM 1353 N N . CYS A 1 176 ? -5.501 -4.575 -8.464 1.00 98.50 176 CYS A N 1
ATOM 1354 C CA . CYS A 1 176 ? -5.204 -3.147 -8.376 1.00 98.50 176 CYS A CA 1
ATOM 1355 C C . CYS A 1 176 ? -3.824 -2.790 -8.955 1.00 98.50 176 CYS A C 1
ATOM 1357 O O . CYS A 1 176 ? -3.699 -1.823 -9.701 1.00 98.50 176 CYS A O 1
ATOM 1359 N N . LEU A 1 177 ? -2.779 -3.574 -8.656 1.00 98.56 177 LEU A N 1
ATOM 1360 C CA . LEU A 1 177 ? -1.427 -3.329 -9.177 1.00 98.56 177 LEU A CA 1
ATOM 1361 C C . LEU A 1 177 ? -1.365 -3.434 -10.706 1.00 98.56 177 LEU A C 1
ATOM 1363 O O . LEU A 1 177 ? -0.621 -2.684 -11.338 1.00 98.56 177 LEU A O 1
ATOM 1367 N N . ARG A 1 178 ? -2.150 -4.336 -11.309 1.00 98.06 178 ARG A N 1
ATOM 1368 C CA . ARG A 1 178 ? -2.273 -4.438 -12.769 1.00 98.06 178 ARG A CA 1
ATOM 1369 C C . ARG A 1 178 ? -3.012 -3.233 -13.353 1.00 98.06 178 ARG A C 1
ATOM 1371 O O . ARG A 1 178 ? -2.522 -2.638 -14.306 1.00 98.06 178 ARG A O 1
ATOM 1378 N N . GLU A 1 179 ? -4.116 -2.818 -12.739 1.00 97.00 179 GLU A N 1
ATOM 1379 C CA . GLU A 1 179 ? -4.887 -1.639 -13.165 1.00 97.00 179 GLU A CA 1
ATOM 1380 C C . GLU A 1 179 ? -4.058 -0.341 -13.092 1.00 97.00 179 GLU A C 1
ATOM 1382 O O . GLU A 1 179 ? -4.152 0.507 -13.981 1.00 97.00 179 GLU A O 1
ATOM 1387 N N . LEU A 1 180 ? -3.161 -0.205 -12.104 1.00 97.44 180 LEU A N 1
ATOM 1388 C CA . LEU A 1 180 ? -2.193 0.902 -12.047 1.00 97.44 180 LEU A CA 1
ATOM 1389 C C . LEU A 1 180 ? -1.273 0.940 -13.276 1.00 97.44 180 LEU A C 1
ATOM 1391 O O . LEU A 1 180 ? -0.966 2.017 -13.789 1.00 97.44 180 LEU A O 1
ATOM 1395 N N . LEU A 1 181 ? -0.835 -0.223 -13.767 1.00 96.50 181 LEU A N 1
ATOM 1396 C CA . LEU A 1 181 ? -0.008 -0.320 -14.972 1.00 96.50 181 LEU A CA 1
ATOM 1397 C C . LEU A 1 181 ? -0.816 -0.024 -16.244 1.00 96.50 181 LEU A C 1
ATOM 1399 O O . LEU A 1 181 ? -0.258 0.460 -17.227 1.00 96.50 181 LEU A O 1
ATOM 1403 N N . GLU A 1 182 ? -2.119 -0.270 -16.248 1.00 93.44 182 GLU A N 1
ATOM 1404 C CA . GLU A 1 182 ? -2.988 -0.031 -17.406 1.00 93.44 182 GLU A CA 1
ATOM 1405 C C . GLU A 1 182 ? -3.513 1.414 -17.472 1.00 93.44 182 GLU A C 1
ATOM 1407 O O . GLU A 1 182 ? -3.899 1.876 -18.546 1.00 93.44 182 GLU A O 1
ATOM 1412 N N . SER A 1 183 ? -3.455 2.161 -16.363 1.00 87.50 183 SER A N 1
ATOM 1413 C CA . SER A 1 183 ? -3.942 3.542 -16.276 1.00 87.50 183 SER A CA 1
ATOM 1414 C C . SER A 1 183 ? -3.260 4.490 -17.273 1.00 87.50 183 SER A C 1
ATOM 1416 O O . SER A 1 183 ? -2.028 4.617 -17.324 1.00 87.50 183 SER A O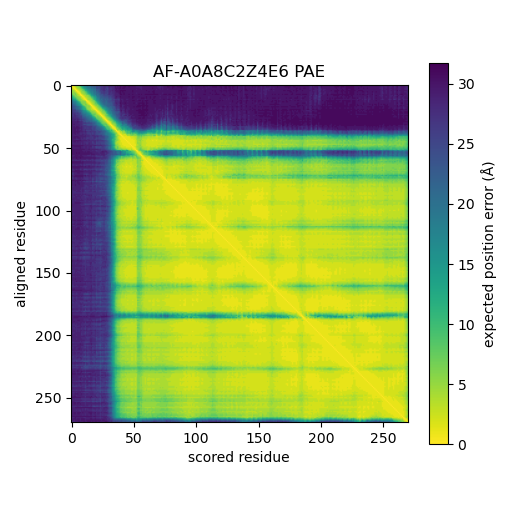 1
ATOM 1418 N N . THR A 1 184 ? -4.080 5.189 -18.062 1.00 82.25 184 THR A N 1
ATOM 1419 C CA . THR A 1 184 ? -3.635 6.173 -19.059 1.00 82.25 184 THR A CA 1
ATOM 1420 C C . THR A 1 184 ? -3.708 7.612 -18.565 1.00 82.25 184 THR A C 1
ATOM 1422 O O . THR A 1 184 ? -2.907 8.432 -19.008 1.00 82.25 184 THR A O 1
ATOM 1425 N N . ASP A 1 185 ? -4.625 7.913 -17.643 1.00 74.19 185 ASP A N 1
ATOM 1426 C CA . ASP A 1 185 ? -4.975 9.293 -17.275 1.00 74.19 185 ASP A CA 1
ATOM 1427 C C . ASP A 1 185 ? -4.034 9.879 -16.215 1.00 74.19 185 ASP A C 1
ATOM 1429 O O . ASP A 1 185 ? -3.675 11.051 -16.276 1.00 74.19 185 ASP A O 1
ATOM 1433 N N . VAL A 1 186 ? -3.561 9.042 -15.288 1.00 78.94 186 VAL A N 1
ATOM 1434 C CA . VAL A 1 186 ? -2.595 9.399 -14.228 1.00 78.94 186 VAL A CA 1
ATOM 1435 C C . VAL A 1 186 ? -1.370 8.499 -14.272 1.00 78.94 186 VAL A C 1
ATOM 1437 O O . VAL A 1 186 ? -0.896 7.957 -13.277 1.00 78.94 186 VAL A O 1
ATOM 1440 N N . LYS A 1 187 ? -0.891 8.299 -15.495 1.00 79.31 187 LYS A N 1
ATOM 1441 C CA . LYS A 1 187 ? 0.084 7.277 -15.863 1.00 79.31 187 LYS A CA 1
ATOM 1442 C C . LYS A 1 187 ? 1.330 7.255 -14.971 1.00 79.31 187 LYS A C 1
ATOM 1444 O O . LYS A 1 187 ? 1.733 6.180 -14.543 1.00 79.31 187 LYS A O 1
ATOM 1449 N N . GLU A 1 188 ? 1.941 8.405 -14.687 1.00 90.44 188 GLU A N 1
ATOM 1450 C CA . GLU A 1 188 ? 3.181 8.450 -13.896 1.00 90.44 188 GLU A CA 1
ATOM 1451 C C . GLU A 1 188 ? 2.935 8.233 -12.400 1.00 90.44 188 GLU A C 1
ATOM 1453 O O . GLU A 1 188 ? 3.643 7.432 -11.794 1.00 90.44 188 GLU A O 1
ATOM 1458 N N . ASP A 1 189 ? 1.901 8.852 -11.824 1.00 93.06 189 ASP A N 1
ATOM 1459 C CA . ASP A 1 189 ? 1.550 8.670 -10.410 1.00 93.06 189 ASP A CA 1
ATOM 1460 C C . ASP A 1 189 ? 1.087 7.239 -10.113 1.00 93.06 189 ASP A C 1
ATOM 1462 O O . ASP A 1 189 ? 1.452 6.663 -9.085 1.00 93.06 189 ASP A O 1
ATOM 1466 N N . ALA A 1 190 ? 0.338 6.630 -11.037 1.00 96.00 190 ALA A N 1
ATOM 1467 C CA . ALA A 1 190 ? -0.092 5.241 -10.932 1.00 96.00 190 ALA A CA 1
ATOM 1468 C C . ALA A 1 190 ? 1.094 4.268 -11.020 1.00 96.00 190 ALA A C 1
ATOM 1470 O O . ALA A 1 190 ? 1.203 3.346 -10.210 1.00 96.00 190 ALA A O 1
ATOM 1471 N N . VAL A 1 191 ? 2.027 4.494 -11.952 1.00 97.12 191 VAL A N 1
ATOM 1472 C CA . VAL A 1 191 ? 3.258 3.693 -12.060 1.00 97.12 191 VAL A CA 1
ATOM 1473 C C . VAL A 1 191 ? 4.147 3.869 -10.834 1.00 97.12 191 VAL A C 1
ATOM 1475 O O . VAL A 1 191 ? 4.698 2.884 -10.343 1.00 97.12 191 VAL A O 1
ATOM 1478 N N . LEU A 1 192 ? 4.285 5.095 -10.325 1.00 96.56 192 LEU A N 1
ATOM 1479 C CA . LEU A 1 192 ? 5.033 5.370 -9.104 1.00 96.56 192 LEU A CA 1
ATOM 1480 C C . LEU A 1 192 ? 4.425 4.624 -7.917 1.00 96.56 192 LEU A C 1
ATOM 1482 O O . LEU A 1 192 ? 5.157 3.946 -7.202 1.00 96.56 192 LEU A O 1
ATOM 1486 N N . CYS A 1 193 ? 3.100 4.681 -7.753 1.00 97.69 193 CYS A N 1
ATOM 1487 C CA . CYS A 1 193 ? 2.387 3.912 -6.736 1.00 97.69 193 CYS A CA 1
ATOM 1488 C C . CYS A 1 193 ? 2.671 2.410 -6.888 1.00 97.69 193 CYS A C 1
ATOM 1490 O O . CYS A 1 193 ? 3.172 1.795 -5.953 1.00 97.69 193 CYS A O 1
ATOM 1492 N N . CYS A 1 194 ? 2.476 1.836 -8.080 1.00 98.38 194 CYS A N 1
ATOM 1493 C CA . CYS A 1 194 ? 2.730 0.414 -8.336 1.00 98.38 194 CYS A CA 1
ATOM 1494 C C . CYS A 1 194 ? 4.175 0.010 -8.000 1.00 98.38 194 CYS A C 1
ATOM 1496 O O . CYS A 1 194 ? 4.396 -1.011 -7.348 1.00 98.38 194 CYS A O 1
ATOM 1498 N N . SER A 1 195 ? 5.155 0.834 -8.393 1.00 98.19 195 SER A N 1
ATOM 1499 C CA . SER A 1 195 ? 6.563 0.614 -8.061 1.00 98.19 195 SER A CA 1
ATOM 1500 C C . SER A 1 195 ? 6.772 0.615 -6.548 1.00 98.19 195 SER A C 1
ATOM 1502 O O . SER A 1 195 ? 7.271 -0.371 -6.016 1.00 98.19 195 SER A O 1
ATOM 1504 N N . MET A 1 196 ? 6.320 1.649 -5.836 1.00 97.44 196 MET A N 1
ATOM 1505 C CA . MET A 1 196 ? 6.471 1.748 -4.379 1.00 97.44 196 MET A CA 1
ATOM 1506 C C . MET A 1 196 ? 5.851 0.556 -3.639 1.00 97.44 196 MET A C 1
ATOM 1508 O O . MET A 1 196 ? 6.495 -0.018 -2.758 1.00 97.44 196 MET A O 1
ATOM 1512 N N . GLU A 1 197 ? 4.642 0.139 -4.022 1.00 98.38 197 GLU A N 1
ATOM 1513 C CA . GLU A 1 197 ? 3.987 -1.013 -3.398 1.00 98.38 197 GLU A CA 1
ATOM 1514 C C . GLU A 1 197 ? 4.760 -2.314 -3.672 1.00 98.38 197 GLU A C 1
ATOM 1516 O O . GLU A 1 197 ? 5.011 -3.092 -2.751 1.00 98.38 197 GLU A O 1
ATOM 1521 N N . LEU A 1 198 ? 5.227 -2.547 -4.905 1.00 98.31 198 LEU A N 1
ATOM 1522 C CA . LEU A 1 198 ? 6.032 -3.731 -5.231 1.00 98.31 198 LEU A CA 1
ATOM 1523 C C . LEU A 1 198 ? 7.382 -3.749 -4.509 1.00 98.31 198 LEU A C 1
ATOM 1525 O O . LEU A 1 198 ? 7.811 -4.810 -4.059 1.00 98.31 198 LEU A O 1
ATOM 1529 N N . GLN A 1 199 ? 8.031 -2.598 -4.343 1.00 97.56 199 GLN A N 1
ATOM 1530 C CA . GLN A 1 199 ? 9.260 -2.497 -3.552 1.00 97.56 199 GLN A CA 1
ATOM 1531 C C . GLN A 1 199 ? 9.015 -2.852 -2.077 1.00 97.56 199 GLN A C 1
ATOM 1533 O O . GLN A 1 199 ? 9.843 -3.518 -1.457 1.00 97.56 199 GLN A O 1
ATOM 1538 N N . SER A 1 200 ? 7.872 -2.439 -1.524 1.00 96.12 200 SER A N 1
ATOM 1539 C CA . SER A 1 200 ? 7.512 -2.664 -0.120 1.00 96.12 200 SER A CA 1
ATOM 1540 C C . SER A 1 200 ? 7.086 -4.109 0.164 1.00 96.12 200 SER A C 1
ATOM 1542 O O . SER A 1 200 ? 7.535 -4.724 1.134 1.00 96.12 200 SER A O 1
ATOM 1544 N N . MET A 1 201 ? 6.232 -4.683 -0.688 1.00 96.19 201 MET A N 1
ATOM 1545 C CA . MET A 1 201 ? 5.540 -5.945 -0.403 1.00 96.19 201 MET A CA 1
ATOM 1546 C C . MET A 1 201 ? 5.663 -7.023 -1.483 1.00 96.19 201 MET A C 1
ATOM 1548 O O . MET A 1 201 ? 5.075 -8.096 -1.328 1.00 96.19 201 MET A O 1
ATOM 1552 N N . GLY A 1 202 ? 6.422 -6.784 -2.556 1.00 97.75 202 GLY A N 1
ATOM 1553 C CA . GLY A 1 202 ? 6.549 -7.711 -3.686 1.00 97.75 202 GLY A CA 1
ATOM 1554 C C . GLY A 1 202 ? 6.958 -9.117 -3.252 1.00 97.75 202 GLY A C 1
ATOM 1555 O O . GLY A 1 202 ? 6.328 -10.093 -3.656 1.00 97.75 202 GLY A O 1
ATOM 1556 N N . ARG A 1 203 ? 7.911 -9.222 -2.317 1.00 98.19 203 ARG A N 1
ATOM 1557 C CA . ARG A 1 203 ? 8.307 -10.503 -1.717 1.00 98.19 203 ARG A CA 1
ATOM 1558 C C . ARG A 1 203 ? 7.137 -11.234 -1.064 1.00 98.19 203 ARG A C 1
ATOM 1560 O O . ARG A 1 203 ? 6.927 -12.414 -1.321 1.00 98.19 203 ARG A O 1
ATOM 1567 N N . LEU A 1 204 ? 6.392 -10.534 -0.208 1.00 97.69 204 LEU A N 1
ATOM 1568 C CA . LEU A 1 204 ? 5.288 -11.126 0.543 1.00 97.69 204 LEU A CA 1
ATOM 1569 C C . LEU A 1 204 ? 4.183 -11.600 -0.406 1.00 97.69 204 LEU A C 1
ATOM 1571 O O . LEU A 1 204 ? 3.634 -12.679 -0.205 1.00 97.69 204 LEU A O 1
ATOM 1575 N N . LEU A 1 205 ? 3.880 -10.820 -1.447 1.00 98.25 205 LEU A N 1
ATOM 1576 C CA . LEU A 1 205 ? 2.926 -11.200 -2.487 1.00 98.25 205 LEU A CA 1
ATOM 1577 C C . LEU A 1 205 ? 3.382 -12.444 -3.260 1.00 98.25 205 LEU A C 1
ATOM 1579 O O . LEU A 1 205 ? 2.605 -13.390 -3.392 1.00 98.25 205 LEU A O 1
ATOM 1583 N N . GLU A 1 206 ? 4.638 -12.473 -3.718 1.00 98.50 206 GLU A N 1
ATOM 1584 C CA . GLU A 1 206 ? 5.195 -13.610 -4.462 1.00 98.50 206 GLU A CA 1
ATOM 1585 C C . GLU A 1 206 ? 5.202 -14.894 -3.622 1.00 98.50 206 GLU A C 1
ATOM 1587 O O . GLU A 1 206 ? 4.863 -15.960 -4.132 1.00 98.50 206 GLU A O 1
ATOM 1592 N N . GLU A 1 207 ? 5.492 -14.799 -2.321 1.00 97.44 207 GLU A N 1
ATOM 1593 C CA . GLU A 1 207 ? 5.392 -15.924 -1.383 1.00 97.44 207 GLU A CA 1
ATOM 1594 C C . GLU A 1 207 ? 3.950 -16.456 -1.249 1.00 97.44 207 GLU A C 1
ATOM 1596 O O . GLU A 1 207 ? 3.757 -17.644 -0.977 1.00 97.44 207 GLU A O 1
ATOM 1601 N N . GLN A 1 208 ? 2.926 -15.610 -1.437 1.00 97.50 208 GLN A N 1
ATOM 1602 C CA . GLN A 1 208 ? 1.528 -16.049 -1.395 1.00 97.50 208 GLN A CA 1
ATOM 1603 C C . GLN A 1 208 ? 1.048 -16.659 -2.717 1.00 97.50 208 GLN A C 1
ATOM 1605 O O . GLN A 1 208 ? 0.375 -17.692 -2.670 1.00 97.50 208 GLN A O 1
ATOM 1610 N N . LEU A 1 209 ? 1.332 -16.017 -3.860 1.00 97.50 209 LEU A N 1
ATOM 1611 C CA . LEU A 1 209 ? 0.866 -16.416 -5.198 1.00 97.50 209 LEU A CA 1
ATOM 1612 C C . LEU A 1 209 ? 1.912 -16.081 -6.291 1.00 97.50 209 LEU A C 1
ATOM 1614 O O . LEU A 1 209 ? 1.780 -15.078 -7.000 1.00 97.50 209 LEU A O 1
ATOM 1618 N N . PRO A 1 210 ? 2.929 -16.937 -6.500 1.00 97.88 210 PRO A N 1
ATOM 1619 C CA . PRO A 1 210 ? 4.034 -16.654 -7.426 1.00 97.88 210 PRO A CA 1
ATOM 1620 C C . PRO A 1 210 ? 3.606 -16.588 -8.902 1.00 97.88 210 PRO A C 1
ATOM 1622 O O . PRO A 1 210 ? 4.203 -15.861 -9.700 1.00 97.88 210 PRO A O 1
ATOM 1625 N N . GLU A 1 211 ? 2.546 -17.308 -9.278 1.00 98.06 211 GLU A N 1
ATOM 1626 C CA . GLU A 1 211 ? 1.986 -17.278 -10.637 1.00 98.06 211 GLU A CA 1
ATOM 1627 C C . GLU A 1 211 ? 1.477 -15.873 -10.994 1.00 98.06 211 GLU A C 1
ATOM 1629 O O . GLU A 1 211 ? 1.815 -15.336 -12.048 1.00 98.06 211 GLU A O 1
ATOM 1634 N N . MET A 1 212 ? 0.772 -15.213 -10.068 1.00 98.31 212 MET A N 1
ATOM 1635 C CA . MET A 1 212 ? 0.290 -13.844 -10.275 1.00 98.31 212 MET A CA 1
ATOM 1636 C C . MET A 1 212 ? 1.432 -12.824 -10.307 1.00 98.31 212 MET A C 1
ATOM 1638 O O . MET A 1 212 ? 1.366 -11.867 -11.080 1.00 98.31 212 MET A O 1
ATOM 1642 N N . MET A 1 213 ? 2.501 -13.034 -9.527 1.00 98.69 213 MET A N 1
ATOM 1643 C CA . MET A 1 213 ? 3.707 -12.202 -9.626 1.00 98.69 213 MET A CA 1
ATOM 1644 C C . MET A 1 213 ? 4.352 -12.312 -11.010 1.00 98.69 213 MET A C 1
ATOM 1646 O O . MET A 1 213 ? 4.747 -11.306 -11.597 1.00 98.69 213 MET A O 1
ATOM 1650 N N . THR A 1 214 ? 4.415 -13.526 -11.558 1.00 98.50 214 THR A N 1
ATOM 1651 C CA . THR A 1 214 ? 4.971 -13.772 -12.895 1.00 98.50 214 THR A CA 1
ATOM 1652 C C . THR A 1 214 ? 4.192 -13.008 -13.965 1.00 98.50 214 THR A C 1
ATOM 1654 O O . THR A 1 214 ? 4.797 -12.329 -14.797 1.00 98.50 214 THR A O 1
ATOM 1657 N N . GLU A 1 215 ? 2.859 -13.064 -13.921 1.00 98.50 215 GLU A N 1
ATOM 1658 C CA . GLU A 1 215 ? 2.006 -12.311 -14.844 1.00 98.50 215 GLU A CA 1
ATOM 1659 C C . GLU A 1 215 ? 2.135 -10.794 -14.661 1.00 98.50 215 GLU A C 1
ATOM 1661 O O . GLU A 1 215 ? 2.222 -10.057 -15.643 1.00 98.50 215 GLU A O 1
ATOM 1666 N N . LEU A 1 216 ? 2.185 -10.310 -13.416 1.00 98.69 216 LEU A N 1
ATOM 1667 C CA . LEU A 1 216 ? 2.345 -8.884 -13.138 1.00 98.69 216 LEU A CA 1
ATOM 1668 C C . LEU A 1 216 ? 3.681 -8.362 -13.681 1.00 98.69 216 LEU A C 1
ATOM 1670 O O . LEU A 1 216 ? 3.718 -7.317 -14.323 1.00 98.69 216 LEU A O 1
ATOM 1674 N N . LEU A 1 217 ? 4.771 -9.110 -13.506 1.00 98.69 217 LEU A N 1
ATOM 1675 C CA . LEU A 1 217 ? 6.077 -8.746 -14.057 1.00 98.69 217 LEU A CA 1
ATOM 1676 C C . LEU A 1 217 ? 6.121 -8.822 -15.588 1.00 98.69 217 LEU A C 1
ATOM 1678 O O . LEU A 1 217 ? 6.934 -8.133 -16.205 1.00 98.69 217 LEU A O 1
ATOM 1682 N N . ALA A 1 218 ? 5.285 -9.645 -16.225 1.00 98.50 218 ALA A N 1
ATOM 1683 C CA . ALA A 1 218 ? 5.103 -9.584 -17.673 1.00 98.50 218 ALA A CA 1
ATOM 1684 C C . ALA A 1 218 ? 4.462 -8.245 -18.077 1.00 98.50 218 ALA A C 1
ATOM 1686 O O . ALA A 1 218 ? 5.035 -7.535 -18.899 1.00 98.50 218 ALA A O 1
ATOM 1687 N N . ALA A 1 219 ? 3.383 -7.829 -17.404 1.00 98.44 219 ALA A N 1
ATOM 1688 C CA . ALA A 1 219 ? 2.747 -6.529 -17.639 1.00 98.44 219 ALA A CA 1
ATOM 1689 C C . ALA A 1 219 ? 3.697 -5.341 -17.377 1.00 98.44 219 ALA A C 1
ATOM 1691 O O . ALA A 1 219 ? 3.718 -4.378 -18.143 1.00 98.44 219 ALA A O 1
ATOM 1692 N N . VAL A 1 220 ? 4.540 -5.424 -16.340 1.00 98.56 220 VAL A N 1
ATOM 1693 C CA . VAL A 1 220 ? 5.603 -4.439 -16.061 1.00 98.56 220 VAL A CA 1
ATOM 1694 C C . VAL A 1 220 ? 6.571 -4.320 -17.243 1.00 98.56 220 VAL A C 1
ATOM 1696 O O . VAL A 1 220 ? 6.882 -3.207 -17.675 1.00 98.56 220 VAL A O 1
ATOM 1699 N N . ARG A 1 221 ? 7.035 -5.449 -17.797 1.00 98.62 221 ARG A N 1
ATOM 1700 C CA . ARG A 1 221 ? 7.940 -5.465 -18.959 1.00 98.62 221 ARG A CA 1
ATOM 1701 C C . ARG A 1 221 ? 7.260 -4.905 -20.205 1.00 98.62 221 ARG A C 1
ATOM 1703 O O . ARG A 1 221 ? 7.847 -4.051 -20.865 1.00 98.62 221 ARG A O 1
ATOM 1710 N N . ASP A 1 222 ? 6.036 -5.337 -20.490 1.00 97.62 222 ASP A N 1
ATOM 1711 C CA . ASP A 1 222 ? 5.269 -4.878 -21.650 1.00 97.62 222 ASP A CA 1
ATOM 1712 C C . ASP A 1 222 ? 5.040 -3.365 -21.598 1.00 97.62 222 ASP A C 1
ATOM 1714 O O . ASP A 1 222 ? 5.281 -2.663 -22.585 1.00 97.62 222 ASP A O 1
ATOM 1718 N N . LYS A 1 223 ? 4.672 -2.834 -20.423 1.00 96.38 223 LYS A N 1
ATOM 1719 C CA . LYS A 1 223 ? 4.542 -1.390 -20.219 1.00 96.38 223 LYS A CA 1
ATOM 1720 C C . LYS A 1 223 ? 5.875 -0.689 -20.435 1.00 96.38 223 LYS A C 1
ATOM 1722 O O . LYS A 1 223 ? 5.937 0.201 -21.270 1.00 96.38 223 LYS A O 1
ATOM 1727 N N . MET A 1 224 ? 6.950 -1.099 -19.758 1.00 96.25 224 MET A N 1
ATOM 1728 C CA . MET A 1 224 ? 8.275 -0.468 -19.875 1.00 96.25 224 MET A CA 1
ATOM 1729 C C . MET A 1 224 ? 8.785 -0.402 -21.327 1.00 96.25 224 MET A C 1
ATOM 1731 O O . MET A 1 224 ? 9.397 0.592 -21.734 1.00 96.25 224 MET A O 1
ATOM 1735 N N . LEU A 1 225 ? 8.536 -1.456 -22.107 1.00 96.56 225 LEU A N 1
ATOM 1736 C CA . LEU A 1 225 ? 8.950 -1.566 -23.506 1.00 96.56 225 LEU A CA 1
ATOM 1737 C C . LEU A 1 225 ? 8.053 -0.784 -24.474 1.00 96.56 225 LEU A C 1
ATOM 1739 O O . LEU A 1 225 ? 8.446 -0.575 -25.624 1.00 96.56 225 LEU A O 1
ATOM 1743 N N . SER A 1 226 ? 6.884 -0.310 -24.034 1.00 94.50 226 SER A N 1
ATOM 1744 C CA . SER A 1 226 ? 6.008 0.504 -24.871 1.00 94.50 226 SER A CA 1
ATOM 1745 C C . SER A 1 226 ? 6.724 1.788 -25.330 1.00 94.50 226 SER A C 1
ATOM 1747 O O . SER A 1 226 ? 7.368 2.484 -24.531 1.00 94.50 226 SER A O 1
ATOM 1749 N N . PRO A 1 227 ? 6.625 2.158 -26.623 1.00 93.56 227 PRO A N 1
ATOM 1750 C CA . PRO A 1 227 ? 7.311 3.332 -27.163 1.00 93.56 227 PRO A CA 1
ATOM 1751 C C . PRO A 1 227 ? 6.788 4.645 -26.563 1.00 93.56 227 PRO A C 1
ATOM 1753 O O . PRO A 1 227 ? 7.510 5.639 -26.547 1.00 93.56 227 PRO A O 1
ATOM 1756 N N . THR A 1 228 ? 5.565 4.648 -26.027 1.00 91.62 228 THR A N 1
ATOM 1757 C CA . THR A 1 228 ? 4.892 5.840 -25.489 1.00 91.62 228 THR A CA 1
ATOM 1758 C C . THR A 1 228 ? 5.203 6.135 -24.022 1.00 91.62 228 THR A C 1
ATOM 1760 O O . THR A 1 228 ? 4.666 7.093 -23.468 1.00 91.62 228 THR A O 1
ATOM 1763 N N . GLU A 1 229 ? 5.991 5.302 -23.339 1.00 93.69 229 GLU A N 1
ATOM 1764 C CA . GLU A 1 229 ? 6.336 5.568 -21.938 1.00 93.69 229 GLU A CA 1
ATOM 1765 C C . GLU A 1 229 ? 7.319 6.730 -21.798 1.00 93.69 229 GLU A C 1
ATOM 1767 O O . GLU A 1 229 ? 8.104 7.022 -22.705 1.00 93.69 229 GLU A O 1
ATOM 1772 N N . SER A 1 230 ? 7.305 7.375 -20.634 1.00 94.69 230 SER A N 1
ATOM 1773 C CA . SER A 1 230 ? 8.294 8.383 -20.263 1.00 94.69 230 SER A CA 1
ATOM 1774 C C . SER A 1 230 ? 9.599 7.738 -19.792 1.00 94.69 230 SER A C 1
ATOM 1776 O O . SER A 1 230 ? 9.690 6.526 -19.576 1.00 94.69 230 SER A O 1
ATOM 1778 N N . GLN A 1 231 ? 10.648 8.546 -19.631 1.00 95.69 231 GLN A N 1
ATOM 1779 C CA . GLN A 1 231 ? 11.881 8.071 -19.004 1.00 95.69 231 GLN A CA 1
ATOM 1780 C C . GLN A 1 231 ? 11.647 7.693 -17.534 1.00 95.69 231 GLN A C 1
ATOM 1782 O O . GLN A 1 231 ? 12.186 6.686 -17.088 1.00 95.69 231 GLN A O 1
ATOM 1787 N N . LEU A 1 232 ? 10.807 8.451 -16.815 1.00 96.06 232 LEU A N 1
ATOM 1788 C CA . LEU A 1 232 ? 10.473 8.189 -15.414 1.00 96.06 232 LEU A CA 1
ATOM 1789 C C . LEU A 1 232 ? 9.806 6.824 -15.252 1.00 96.06 232 LEU A C 1
ATOM 1791 O O . LEU A 1 232 ? 10.282 6.005 -14.471 1.00 96.06 232 LEU A O 1
ATOM 1795 N N . THR A 1 233 ? 8.775 6.546 -16.056 1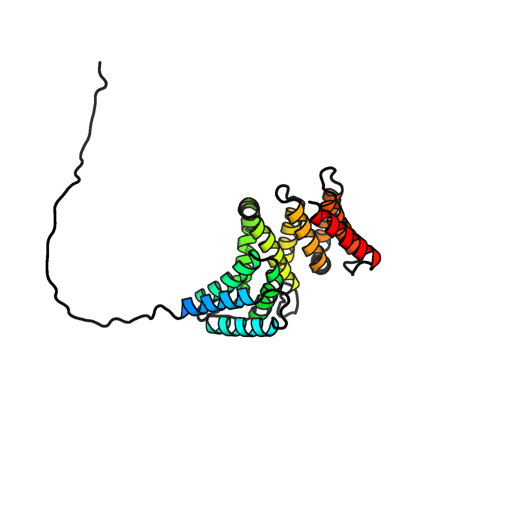.00 96.31 233 THR A N 1
ATOM 1796 C CA . THR A 1 233 ? 8.090 5.246 -16.042 1.00 96.31 233 THR A CA 1
ATOM 1797 C C . THR A 1 233 ? 9.072 4.103 -16.295 1.00 96.31 233 THR A C 1
ATOM 1799 O O . THR A 1 233 ? 9.089 3.124 -15.554 1.00 96.31 233 THR A O 1
ATOM 1802 N N . ARG A 1 234 ? 9.953 4.236 -17.295 1.00 97.44 234 ARG A N 1
ATOM 1803 C CA . ARG A 1 234 ? 10.953 3.197 -17.576 1.00 97.44 234 ARG A CA 1
ATOM 1804 C C . ARG A 1 234 ? 11.924 2.988 -16.419 1.00 97.44 234 ARG A C 1
ATOM 1806 O O . ARG A 1 234 ? 12.223 1.845 -16.102 1.00 97.44 234 ARG A O 1
ATOM 1813 N N . SER A 1 235 ? 12.389 4.059 -15.779 1.00 97.75 235 SER A N 1
ATOM 1814 C CA . SER A 1 235 ? 13.281 3.960 -14.620 1.00 97.75 235 SER A CA 1
ATOM 1815 C C . SER A 1 235 ? 12.610 3.277 -13.426 1.00 97.75 235 SER A C 1
ATOM 1817 O O . SER A 1 235 ? 13.211 2.377 -12.850 1.00 97.75 235 SER A O 1
ATOM 1819 N N . LEU A 1 236 ? 11.367 3.647 -13.102 1.00 98.00 236 LEU A N 1
ATOM 1820 C CA . LEU A 1 236 ? 10.602 3.054 -11.997 1.00 98.00 236 LEU A CA 1
ATOM 1821 C C . LEU A 1 236 ? 10.347 1.556 -12.199 1.00 98.00 236 LEU A C 1
ATOM 1823 O O . LEU A 1 236 ? 10.452 0.775 -11.257 1.00 98.00 236 LEU A O 1
ATOM 1827 N N . LEU A 1 237 ? 10.001 1.153 -13.423 1.00 98.31 237 LEU A N 1
ATOM 1828 C CA . LEU A 1 237 ? 9.703 -0.243 -13.745 1.00 98.31 237 LEU A CA 1
ATOM 1829 C C . LEU A 1 237 ? 10.972 -1.096 -13.874 1.00 98.31 237 LEU A C 1
ATOM 1831 O O . LEU A 1 237 ? 10.962 -2.261 -13.480 1.00 98.31 237 LEU A O 1
ATOM 1835 N N . MET A 1 238 ? 12.072 -0.527 -14.376 1.00 98.44 238 MET A N 1
ATOM 1836 C CA . MET A 1 238 ? 13.359 -1.225 -14.429 1.00 98.44 238 MET A CA 1
ATOM 1837 C C . MET A 1 238 ? 13.893 -1.521 -13.022 1.00 98.44 238 MET A C 1
ATOM 1839 O O . MET A 1 238 ? 14.355 -2.632 -12.776 1.00 98.44 238 MET A O 1
ATOM 1843 N N . GLU A 1 239 ? 13.756 -0.578 -12.084 1.00 98.31 239 GLU A N 1
ATOM 1844 C CA . GLU A 1 239 ? 14.128 -0.790 -10.680 1.00 98.31 239 GLU A CA 1
ATOM 1845 C C . GLU A 1 239 ? 13.375 -1.981 -10.067 1.00 98.31 239 GLU A C 1
ATOM 1847 O O . GLU A 1 239 ? 13.984 -2.844 -9.437 1.00 98.31 239 GLU A O 1
ATOM 1852 N N . VAL A 1 240 ? 12.065 -2.085 -10.317 1.00 98.56 240 VAL A N 1
ATOM 1853 C CA . VAL A 1 240 ? 11.240 -3.222 -9.869 1.00 98.56 240 VAL A CA 1
ATOM 1854 C C . VAL A 1 240 ? 11.718 -4.542 -10.478 1.00 98.56 240 VAL A C 1
ATOM 1856 O O . VAL A 1 240 ? 11.801 -5.549 -9.775 1.00 98.56 240 VAL A O 1
ATOM 1859 N N . ILE A 1 241 ? 12.049 -4.559 -11.774 1.00 98.62 241 ILE A N 1
ATOM 1860 C CA . ILE A 1 241 ? 12.566 -5.759 -12.451 1.00 98.62 241 ILE A CA 1
ATOM 1861 C C . ILE A 1 241 ? 13.901 -6.196 -11.837 1.00 98.62 241 ILE A C 1
ATOM 1863 O O . ILE A 1 241 ? 14.100 -7.388 -11.601 1.00 98.62 241 ILE A O 1
ATOM 1867 N N . GLU A 1 242 ? 14.813 -5.259 -11.574 1.00 98.50 242 GLU A N 1
ATOM 1868 C CA . GLU A 1 242 ? 16.096 -5.566 -10.938 1.00 98.50 242 GLU A CA 1
ATOM 1869 C C . GLU A 1 242 ? 15.921 -6.044 -9.496 1.00 98.50 242 GLU A C 1
ATOM 1871 O O . GLU A 1 242 ? 16.585 -6.998 -9.092 1.00 98.50 242 GLU A O 1
ATOM 1876 N N . LEU A 1 243 ? 14.993 -5.456 -8.736 1.00 98.31 243 LEU A N 1
ATOM 1877 C CA . LEU A 1 243 ? 14.653 -5.924 -7.392 1.00 98.31 243 LEU A CA 1
ATOM 1878 C C . LEU A 1 243 ? 14.123 -7.354 -7.411 1.00 98.31 243 LEU A C 1
ATOM 1880 O O . LEU A 1 243 ? 14.575 -8.173 -6.612 1.00 98.31 243 LEU A O 1
ATOM 1884 N N . HIS A 1 244 ? 13.222 -7.689 -8.338 1.00 98.56 244 HIS A N 1
ATOM 1885 C CA . HIS A 1 244 ? 12.748 -9.067 -8.506 1.00 98.56 244 HIS A CA 1
ATOM 1886 C C . HIS A 1 244 ? 13.891 -10.022 -8.866 1.00 98.56 244 HIS A C 1
ATOM 1888 O O . HIS A 1 244 ? 14.029 -11.077 -8.247 1.00 98.56 244 HIS A O 1
ATOM 1894 N N . ALA A 1 245 ? 14.760 -9.631 -9.805 1.00 98.25 245 ALA A N 1
ATOM 1895 C CA . ALA A 1 245 ? 15.942 -10.411 -10.176 1.00 98.25 245 ALA A CA 1
ATOM 1896 C C . ALA A 1 245 ? 16.915 -10.602 -8.998 1.00 98.25 245 ALA A C 1
ATOM 1898 O O . ALA A 1 245 ? 17.625 -11.605 -8.935 1.00 98.25 245 ALA A O 1
ATOM 1899 N N . HIS A 1 246 ? 16.907 -9.670 -8.046 1.00 97.94 246 HIS A N 1
ATOM 1900 C CA . HIS A 1 246 ? 17.640 -9.729 -6.788 1.00 97.94 246 HIS A CA 1
ATOM 1901 C C . HIS A 1 246 ? 16.811 -10.337 -5.633 1.00 97.94 246 HIS A C 1
ATOM 1903 O O . HIS A 1 246 ? 17.091 -10.104 -4.456 1.00 97.94 246 HIS A O 1
ATOM 1909 N N . HIS A 1 247 ? 15.777 -11.127 -5.946 1.00 97.75 247 HIS A N 1
ATOM 1910 C CA . HIS A 1 247 ? 14.909 -11.813 -4.980 1.00 97.75 247 HIS A CA 1
ATOM 1911 C C . HIS A 1 247 ? 14.294 -10.877 -3.928 1.00 97.75 247 HIS A C 1
ATOM 1913 O O . HIS A 1 247 ? 14.240 -11.210 -2.740 1.00 97.75 247 HIS A O 1
ATOM 1919 N N . TRP A 1 248 ? 13.889 -9.677 -4.354 1.00 98.06 248 TRP A N 1
ATOM 1920 C CA . TRP A 1 248 ? 13.357 -8.603 -3.507 1.00 98.06 248 TRP A CA 1
ATOM 1921 C C . TRP A 1 248 ? 14.283 -8.199 -2.354 1.00 98.06 248 TRP A C 1
ATOM 1923 O O . TRP A 1 248 ? 13.841 -7.644 -1.349 1.00 98.06 248 TRP A O 1
ATOM 1933 N N . SER A 1 249 ? 15.572 -8.509 -2.464 1.00 96.56 249 SER A N 1
ATOM 1934 C CA . SER A 1 249 ? 16.581 -8.049 -1.518 1.00 96.56 249 SER A CA 1
ATOM 1935 C C . SER A 1 249 ? 17.088 -6.672 -1.949 1.00 96.56 249 SER A C 1
ATOM 1937 O O . SER A 1 249 ? 17.090 -6.386 -3.149 1.00 96.56 249 SER A O 1
ATOM 1939 N N . PRO A 1 250 ? 17.560 -5.822 -1.016 1.00 95.56 250 PRO A N 1
ATOM 1940 C CA . PRO A 1 250 ? 18.089 -4.505 -1.359 1.00 95.56 250 PRO A CA 1
ATOM 1941 C C . PRO A 1 250 ? 19.139 -4.586 -2.470 1.00 95.56 250 PRO A C 1
ATOM 1943 O O . PRO A 1 250 ? 20.046 -5.417 -2.391 1.00 95.56 250 PRO A O 1
ATOM 1946 N N . LEU A 1 251 ? 19.010 -3.736 -3.490 1.00 97.00 251 LEU A N 1
ATOM 1947 C CA . LEU A 1 251 ? 19.982 -3.651 -4.579 1.00 97.00 251 LEU A CA 1
ATOM 1948 C C . LEU A 1 251 ? 21.348 -3.189 -4.057 1.00 97.00 251 LEU A C 1
ATOM 1950 O O . LEU A 1 251 ? 21.472 -2.581 -2.991 1.00 97.00 251 LEU A O 1
ATOM 1954 N N . GLU A 1 252 ? 22.391 -3.423 -4.851 1.00 97.25 252 GLU A N 1
ATOM 1955 C CA . GLU A 1 252 ? 23.724 -2.908 -4.552 1.00 97.25 252 GLU A CA 1
ATOM 1956 C C . GLU A 1 252 ? 23.726 -1.376 -4.400 1.00 97.25 252 GLU A C 1
ATOM 1958 O O . GLU A 1 252 ? 22.923 -0.657 -5.003 1.00 97.25 252 GLU A O 1
ATOM 1963 N N . ALA A 1 253 ? 24.665 -0.852 -3.605 1.00 96.69 253 ALA A N 1
ATOM 1964 C CA . ALA A 1 253 ? 24.704 0.569 -3.256 1.00 96.69 253 ALA A CA 1
ATOM 1965 C C . ALA A 1 253 ? 24.811 1.492 -4.485 1.00 96.69 253 ALA A C 1
ATOM 1967 O O . ALA A 1 253 ? 24.170 2.541 -4.524 1.00 96.69 253 ALA A O 1
ATOM 1968 N N . LEU A 1 254 ? 25.591 1.097 -5.499 1.00 97.62 254 LEU A N 1
ATOM 1969 C CA . LEU A 1 254 ? 25.745 1.876 -6.733 1.00 97.62 254 LEU A CA 1
ATOM 1970 C C . LEU A 1 254 ? 24.464 1.876 -7.572 1.00 97.62 254 LEU A C 1
ATOM 1972 O O . LEU A 1 254 ? 24.073 2.924 -8.084 1.00 97.62 254 LEU A O 1
ATOM 1976 N N . THR A 1 255 ? 23.789 0.731 -7.666 1.00 97.25 255 THR A N 1
ATOM 1977 C CA . THR A 1 255 ? 22.507 0.589 -8.365 1.00 97.25 255 THR A CA 1
ATOM 1978 C C . THR A 1 255 ? 21.415 1.405 -7.676 1.00 97.25 255 THR A C 1
ATOM 1980 O O . THR A 1 255 ? 20.744 2.215 -8.311 1.00 97.25 255 THR A O 1
ATOM 1983 N N . THR A 1 256 ? 21.318 1.304 -6.349 1.00 96.31 256 THR A N 1
ATOM 1984 C CA . THR A 1 256 ? 20.404 2.119 -5.534 1.00 96.31 256 THR A CA 1
ATOM 1985 C C . THR A 1 256 ? 20.675 3.617 -5.722 1.00 96.31 256 THR A C 1
ATOM 1987 O O . THR A 1 256 ? 19.759 4.418 -5.901 1.00 96.31 256 THR A O 1
ATOM 1990 N N . GLN A 1 257 ? 21.948 4.030 -5.728 1.00 97.00 257 GLN A N 1
ATOM 1991 C CA . GLN A 1 257 ? 22.320 5.426 -5.964 1.00 97.00 257 GLN A CA 1
ATOM 1992 C C . GLN A 1 257 ? 21.948 5.898 -7.378 1.00 97.00 257 GLN A C 1
ATOM 1994 O O . GLN A 1 257 ? 21.531 7.049 -7.545 1.00 97.00 257 GLN A O 1
ATOM 1999 N N . TYR A 1 258 ? 22.094 5.036 -8.389 1.00 97.69 258 TYR A N 1
ATOM 2000 C CA . TYR A 1 258 ? 21.693 5.327 -9.763 1.00 97.69 258 TYR A CA 1
ATO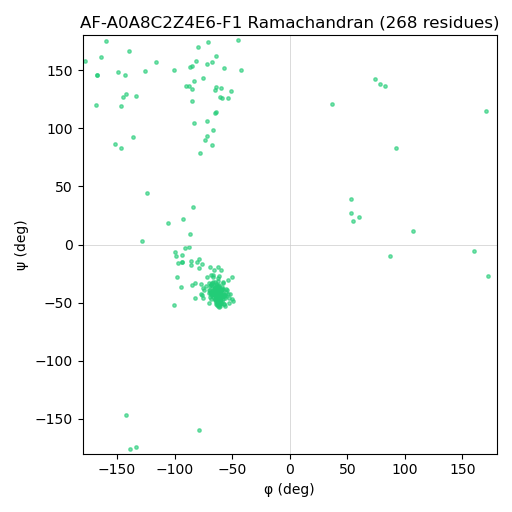M 2001 C C . TYR A 1 258 ? 20.193 5.617 -9.857 1.00 97.69 258 TYR A C 1
ATOM 2003 O O . TYR A 1 258 ? 19.827 6.668 -10.395 1.00 97.69 258 TYR A O 1
ATOM 2011 N N . TYR A 1 259 ? 19.344 4.747 -9.303 1.00 97.06 259 TYR A N 1
ATOM 2012 C CA . TYR A 1 259 ? 17.892 4.928 -9.331 1.00 97.06 259 TYR A CA 1
ATOM 2013 C C . TYR A 1 259 ? 17.465 6.167 -8.551 1.00 97.06 259 TYR A C 1
ATOM 2015 O O . TYR A 1 259 ? 16.822 7.041 -9.133 1.00 97.06 259 TYR A O 1
ATOM 2023 N N . ASN A 1 260 ? 17.947 6.340 -7.316 1.00 95.00 260 ASN A N 1
ATOM 2024 C CA . ASN A 1 260 ? 17.670 7.531 -6.506 1.00 95.00 260 ASN A CA 1
ATOM 2025 C C . ASN A 1 260 ? 17.997 8.829 -7.252 1.00 95.00 260 ASN A C 1
ATOM 2027 O O . ASN A 1 260 ? 17.165 9.729 -7.347 1.00 95.00 260 ASN A O 1
ATOM 2031 N N . ARG A 1 261 ? 19.199 8.925 -7.834 1.00 96.56 261 ARG A N 1
ATOM 2032 C CA . ARG A 1 261 ? 19.621 10.118 -8.578 1.00 96.56 261 ARG A CA 1
ATOM 2033 C C . ARG A 1 261 ? 18.793 10.326 -9.845 1.00 96.56 261 ARG A C 1
ATOM 2035 O O . ARG A 1 261 ? 18.478 11.466 -10.184 1.00 96.56 261 ARG A O 1
ATOM 2042 N N . THR A 1 262 ? 18.502 9.252 -10.572 1.00 95.69 262 THR A N 1
ATOM 2043 C CA . THR A 1 262 ? 17.789 9.311 -11.853 1.00 95.69 262 THR A CA 1
ATOM 2044 C C . THR A 1 262 ? 16.332 9.699 -11.643 1.00 95.69 262 THR A C 1
ATOM 2046 O O . THR A 1 262 ? 15.877 10.662 -12.254 1.00 95.69 262 THR A O 1
ATOM 2049 N N . ILE A 1 263 ? 15.633 9.021 -10.732 1.00 94.75 263 ILE A N 1
ATOM 2050 C CA . ILE A 1 263 ? 14.237 9.298 -10.388 1.00 94.75 263 ILE A CA 1
ATOM 2051 C C . ILE A 1 263 ? 14.112 10.712 -9.819 1.00 94.75 263 ILE A C 1
ATOM 2053 O O . ILE A 1 263 ? 13.303 11.480 -10.326 1.00 94.75 263 ILE A O 1
ATOM 2057 N N . GLN A 1 264 ? 14.969 11.109 -8.868 1.00 93.81 264 GLN A N 1
ATOM 2058 C CA . GLN A 1 264 ? 14.959 12.470 -8.314 1.00 93.81 264 GLN A CA 1
ATOM 2059 C C . GLN A 1 264 ? 15.152 13.539 -9.392 1.00 93.81 264 GLN A C 1
ATOM 2061 O O . GLN A 1 264 ? 14.496 14.580 -9.372 1.00 93.81 264 GLN A O 1
ATOM 2066 N N . LYS A 1 265 ? 16.066 13.312 -10.342 1.00 95.00 265 LYS A N 1
ATOM 2067 C CA . LYS A 1 265 ? 16.258 14.238 -11.459 1.00 95.00 265 LYS A CA 1
ATOM 2068 C C . LYS A 1 265 ? 14.982 14.341 -12.294 1.00 95.00 265 LYS A C 1
ATOM 2070 O O . LYS A 1 265 ? 14.571 15.447 -12.600 1.00 95.00 265 LYS A O 1
ATOM 2075 N N . LEU A 1 266 ? 14.369 13.213 -12.643 1.00 92.69 266 LEU A N 1
ATOM 2076 C CA . LEU A 1 266 ? 13.195 13.169 -13.515 1.00 92.69 266 LEU A CA 1
ATOM 2077 C C . LEU A 1 266 ? 11.944 13.772 -12.866 1.00 92.69 266 LEU A C 1
ATOM 2079 O O . LEU A 1 266 ? 11.190 14.438 -13.564 1.00 92.69 266 LEU A O 1
ATOM 2083 N N . THR A 1 267 ? 11.767 13.622 -11.552 1.00 88.06 267 THR A N 1
ATOM 2084 C CA . THR A 1 267 ? 10.633 14.206 -10.815 1.00 88.06 267 THR A CA 1
ATOM 2085 C C . THR A 1 267 ? 10.792 15.695 -10.515 1.00 88.06 267 THR A C 1
ATOM 2087 O O . THR A 1 267 ? 9.804 16.370 -10.267 1.00 88.06 267 THR A O 1
ATOM 2090 N N . THR A 1 268 ? 12.018 16.231 -10.537 1.00 83.06 268 THR A N 1
ATOM 2091 C CA . THR A 1 268 ? 12.281 17.669 -10.318 1.00 83.06 268 THR A CA 1
ATOM 2092 C C . THR A 1 268 ? 12.361 18.485 -11.607 1.00 83.06 268 THR A C 1
ATOM 2094 O O . THR A 1 268 ? 12.332 19.713 -11.552 1.00 83.06 268 THR A O 1
ATOM 2097 N N . THR A 1 269 ? 12.503 17.825 -12.759 1.00 61.47 269 THR A N 1
ATOM 2098 C CA . THR A 1 269 ? 12.539 18.474 -14.082 1.00 61.47 269 THR A CA 1
ATOM 2099 C C . THR A 1 269 ? 11.215 18.425 -14.846 1.00 61.47 269 THR A C 1
ATOM 2101 O O . THR A 1 269 ? 11.153 19.007 -15.929 1.00 61.47 269 THR A O 1
ATOM 2104 N N . ALA A 1 270 ? 10.213 17.714 -14.324 1.00 51.53 270 ALA A N 1
ATOM 2105 C CA . ALA A 1 270 ? 8.838 17.700 -14.828 1.00 51.53 270 ALA A CA 1
ATOM 2106 C C . ALA A 1 270 ? 8.044 18.878 -14.242 1.00 51.53 270 ALA A C 1
ATOM 2108 O O . ALA A 1 270 ? 7.230 19.456 -14.997 1.00 51.53 270 ALA A O 1
#

Solvent-accessible surface area (backbone atoms only — not comparable to full-atom values): 15812 Å² total; per-residue (Å²): 140,84,87,78,91,85,82,88,89,86,87,89,82,90,85,84,85,88,90,85,91,83,89,85,89,81,89,78,85,82,81,77,76,78,88,57,67,69,63,55,48,54,52,49,50,51,53,49,60,69,68,59,58,83,87,56,99,51,53,72,60,53,51,51,53,44,50,52,52,51,60,70,60,30,78,37,56,67,45,40,49,50,54,50,48,53,50,50,56,47,15,22,73,32,63,82,42,10,60,61,41,18,52,52,49,43,77,38,36,83,44,65,27,95,85,47,39,46,42,58,55,48,52,52,51,55,50,50,53,61,74,44,39,74,59,33,50,75,74,39,48,68,45,36,54,10,42,51,52,28,55,48,27,35,48,72,58,24,59,47,99,85,72,40,58,58,68,85,50,52,64,58,49,55,51,53,47,49,50,26,68,66,40,76,90,54,37,63,64,30,39,50,48,38,37,54,50,42,74,75,39,40,56,64,49,35,76,74,43,50,70,60,46,53,54,49,53,47,52,46,50,56,49,49,67,38,89,85,55,54,71,60,53,33,53,48,44,48,52,50,51,52,27,54,77,49,73,60,39,86,67,57,71,69,57,49,51,50,49,54,55,51,50,53,50,51,70,72,74,108

Radius of gyration: 27.37 Å; Cα contacts (8 Å, |Δi|>4): 233; chains: 1; bounding box: 88×54×70 Å

Foldseek 3Di:
DDDDDDDDDDDDDDDDDDDDDDDDDDDDDDPPPDPDDLVVLLVVLLVLLVVQQPPDPCNVVSLVVSLVSLLVNCQAPVSLLSSLVSLLVSQLQDVRCLLVSLQSCQVQQQPDHPNRGSVVSNVVVLVVCLVCLVVCCVPPVSSSLSSLSNLLSNQLRHADPVRHGDLVSLVSNLVQLLVLLVDDPCVLVSLLSSLVSCLRCVLVSCVSPVPSSVVSLVSLVVSLPDPPDDPLSVLSSVVSVVCVVVSSDDDDPVNVVVSVVSNVVVVVVD

Organism: Cyclopterus lumpus (NCBI:txid8103)

InterPro domains:
  IPR003890 MIF4G-like, type 3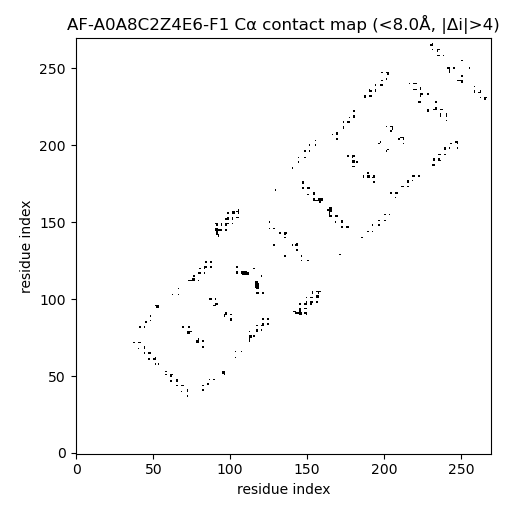 [PF02854] (50-246)
  IPR003890 MIF4G-like, type 3 [SM00543] (46-247)
  IPR016024 Armadillo-type fold [SSF48371] (42-249)
  IPR051367 mRNA Translation Regulation/Replication-dependent Histone mRNA Translation [PTHR23254] (23-268)

Mean predicted aligned error: 9.88 Å

Secondary structure (DSSP, 8-state):
----------------------------------S-HHHHHHHHHHHHHHH--TT-TTHHHHHHHHHHHHHHH--SHHHHHHHHHHHHHHHHH-GGGHHHHHHHHHHHTT-EETTEEHHHHHHHHHHHHHHTHHHHHHH-HHHHHHHHHHHHHHHHH---TTS---GGGHHHHHHHHHHHHH-STTHHHHHHHHHHHHHHHHHHHHHH-HHHHHHHHHHHHHHHH-TT--HHHHHHHHHHHHHHHTTTSPPPHHHHHHHHHHHHHHHH--

Sequence (270 aa):
MCTKLASQPTVWLLSTSLPPLTRYHHGEEALVEAPGSGSQSMDRLVDLLNSMRSNSSGVEQQLATFMEEAQCSATSEETLAQVVGTIYAKAVSDRSFAATAAKLCDKMALFMVEGTKFRSLLLNMLQRDFACREELQQSDVERWLGFITFLCEVFGTMRSCSAEPFRVLVCPIYTCLRELLESTDVKEDAVLCCSMELQSMGRLLEEQLPEMMTELLAAVRDKMLSPTESQLTRSLLMEVIELHAHHWSPLEALTTQYYNRTIQKLTTTA

pLDDT: mean 85.4, std 21.77, range [25.66, 98.75]